Protein AF-A0A952VLB0-F1 (afdb_monomer)

Mean predicted aligned error: 6.4 Å

pLDDT: mean 88.97, std 15.04, range [36.47, 98.56]

Sequence (229 aa):
MSRLTPRSESPALLRLTDRDEEVLVTLATKVRLMTLDQIVRTWWGRTPASTATRTASRRLLRLVSSGHLATMRRPARSELRLTAPLAVWKPGRPKPAFASLAQVGRSRLRGPVRSTRIYLASPGTARRICGVTTRPPRLGEVTHDLHVATVFLYFRLHRAPEAARWRAEWMPDPARLAGKRRTPTATPDALIERARHPTAIEFVGHYTPDKLLRLHEHCAARHTTYELW

Foldseek 3Di:
DDDDDDPPDDPDPDDDDPLNVVVLLCQLWFFVKEALVLSLVQRVVVPPPVCSSVVSVVVLVVCCVNQQKPKDWAWAADAFDDDFFPDWDFAPDDDDPLQVLLVVQAVSRPGGTDGTMMMHGGQVSSCVNQVDGDDDDDRVCVHVRHRSSVVLSSCVVPVVLQNVQKGAQRHDDPVVVVPDDDDPADGARIWRDDPPAIEGEHENHNDDSVSVVSVVVRRNVVSHIYTYD

Radius of gyration: 19.95 Å; Cα contacts (8 Å, |Δi|>4): 330; chains: 1; bounding box: 61×49×66 Å

Secondary structure (DSSP, 8-state):
---------PPP-----HHHHHHHHHHHHT-S-EEHHHHHHHHSTTS-HHHHHHHHHHHHHHHHHTTSEEEEEEEEEPPP---S-SEEE-TTSPPP-HHHHHHHHHHHT-S-EEEEEEEEE-HHHHHHHHS--PPPPPTTTHHHHHHHHHHHHHHHHH-HHHHHTEEETTSPPHHHHTT-PPP-----SEEE--SS--EEEE--SS--HHHHHHHHHHHHTTT-EEEE-

Solvent-accessible surface area (backbone atoms only — not comparable to full-atom values): 13147 Å² total; per-residue (Å²): 138,82,81,81,73,80,79,82,72,73,76,75,80,79,80,79,48,75,69,52,51,52,53,45,50,38,26,51,54,58,28,70,35,42,40,64,66,61,49,32,61,68,79,30,63,90,42,62,72,93,50,24,56,60,53,47,51,55,51,54,50,51,36,33,76,71,51,46,29,38,76,52,75,42,56,26,50,76,85,74,91,74,88,69,59,80,43,75,49,48,78,96,55,80,81,77,66,39,62,61,51,26,50,49,20,41,58,70,69,63,66,70,72,38,84,37,60,37,40,26,37,13,61,66,39,13,34,71,76,68,72,47,68,78,80,84,78,53,71,87,42,44,41,53,44,44,48,47,27,50,52,49,52,45,27,52,75,77,35,48,76,52,39,73,36,42,41,22,61,86,52,82,54,72,63,50,78,70,72,54,82,77,78,98,62,88,76,46,60,22,33,30,67,49,98,85,51,34,32,36,36,36,70,47,41,88,48,52,40,66,58,52,49,52,46,47,54,57,25,58,79,64,53,30,25,37,38,36,63

Structure (mmCIF, N/CA/C/O backbone):
data_AF-A0A952VLB0-F1
#
_entry.id   AF-A0A952VLB0-F1
#
loop_
_atom_site.group_PDB
_atom_site.id
_atom_site.type_symbol
_atom_site.label_atom_id
_atom_site.label_alt_id
_atom_site.label_comp_id
_atom_site.label_asym_id
_atom_site.label_entity_id
_atom_site.label_seq_id
_atom_site.pdbx_PDB_ins_code
_atom_site.Cartn_x
_atom_site.Cartn_y
_atom_site.Cartn_z
_atom_site.occupancy
_atom_site.B_iso_or_equiv
_atom_site.auth_seq_id
_atom_site.auth_comp_id
_atom_site.auth_asym_id
_atom_site.auth_atom_id
_atom_site.pdbx_PDB_model_num
ATOM 1 N N . MET A 1 1 ? 41.122 1.818 -43.246 1.00 40.66 1 MET A N 1
ATOM 2 C CA . MET A 1 1 ? 40.591 1.440 -41.914 1.00 40.66 1 MET A CA 1
ATOM 3 C C . MET A 1 1 ? 39.318 2.237 -41.646 1.00 40.66 1 MET A C 1
ATOM 5 O O . MET A 1 1 ? 39.392 3.354 -41.151 1.00 40.66 1 MET A O 1
ATOM 9 N N . SER A 1 2 ? 38.165 1.702 -42.057 1.00 36.47 2 SER A N 1
ATOM 10 C CA . SER A 1 2 ? 36.865 2.372 -41.925 1.00 36.47 2 SER A CA 1
ATOM 11 C C . SER A 1 2 ? 36.266 2.047 -40.556 1.00 36.47 2 SER A C 1
ATOM 13 O O . SER A 1 2 ? 36.059 0.876 -40.238 1.00 36.47 2 SER A O 1
ATOM 15 N N . ARG A 1 3 ? 36.063 3.063 -39.709 1.00 37.56 3 ARG A N 1
ATOM 16 C CA . ARG A 1 3 ? 35.444 2.899 -38.388 1.00 37.56 3 ARG A CA 1
ATOM 17 C C . ARG A 1 3 ? 33.936 2.776 -38.578 1.00 37.56 3 ARG A C 1
ATOM 19 O O . ARG A 1 3 ? 33.269 3.757 -38.884 1.00 37.56 3 ARG A O 1
ATOM 26 N N . LEU A 1 4 ? 33.423 1.565 -38.385 1.00 37.84 4 LEU A N 1
ATOM 27 C CA . LEU A 1 4 ? 32.001 1.299 -38.199 1.00 37.84 4 LEU A CA 1
ATOM 28 C C . LEU A 1 4 ? 31.529 2.047 -36.947 1.00 37.84 4 LEU A C 1
ATOM 30 O O . LEU A 1 4 ? 31.834 1.659 -35.821 1.00 37.84 4 LEU A O 1
ATOM 34 N N . THR A 1 5 ? 30.805 3.143 -37.143 1.00 40.06 5 THR A N 1
ATOM 35 C CA . THR A 1 5 ? 29.968 3.741 -36.106 1.00 40.06 5 THR A CA 1
ATOM 36 C C . THR A 1 5 ? 28.859 2.749 -35.749 1.00 40.06 5 THR A C 1
ATOM 38 O O . THR A 1 5 ? 28.197 2.226 -36.651 1.00 40.06 5 THR A O 1
ATOM 41 N N . PRO A 1 6 ? 28.623 2.452 -34.459 1.00 41.09 6 PRO A N 1
ATOM 42 C CA . PRO A 1 6 ? 27.496 1.620 -34.079 1.00 41.09 6 PRO A CA 1
ATOM 43 C C . PRO A 1 6 ? 26.207 2.360 -34.439 1.00 41.09 6 PRO A C 1
ATOM 45 O O . PRO A 1 6 ? 26.004 3.513 -34.053 1.00 41.09 6 PRO A O 1
ATOM 48 N N . ARG A 1 7 ? 25.337 1.690 -35.202 1.00 38.84 7 ARG A N 1
ATOM 49 C CA . ARG A 1 7 ? 23.963 2.134 -35.428 1.00 38.84 7 ARG A CA 1
ATOM 50 C C . ARG A 1 7 ? 23.311 2.345 -34.063 1.00 38.84 7 ARG A C 1
ATOM 52 O O . ARG A 1 7 ? 23.139 1.403 -33.298 1.00 38.84 7 ARG A O 1
ATOM 59 N N . SER A 1 8 ? 22.951 3.592 -33.784 1.00 43.59 8 SER A N 1
ATOM 60 C CA . SER A 1 8 ? 21.956 3.954 -32.782 1.00 43.59 8 SER A CA 1
ATOM 61 C C . SER A 1 8 ? 20.639 3.286 -33.184 1.00 43.59 8 SER A C 1
ATOM 63 O O . SER A 1 8 ? 19.836 3.868 -33.913 1.00 43.59 8 SER A O 1
ATOM 65 N N . GLU A 1 9 ? 20.432 2.041 -32.760 1.00 37.94 9 GLU A N 1
ATOM 66 C CA . GLU A 1 9 ? 19.109 1.434 -32.782 1.00 37.94 9 GLU A CA 1
ATOM 67 C C . GLU A 1 9 ? 18.215 2.274 -31.870 1.00 37.94 9 GLU A C 1
ATOM 69 O O . GLU A 1 9 ? 18.408 2.326 -30.653 1.00 37.94 9 GLU A O 1
ATOM 74 N N . SER A 1 10 ? 17.249 2.979 -32.463 1.00 48.00 10 SER A N 1
ATOM 75 C CA . SER A 1 10 ? 16.149 3.552 -31.700 1.00 48.00 10 SER A CA 1
ATOM 76 C C . SER A 1 10 ? 15.539 2.427 -30.861 1.00 48.00 10 SER A C 1
ATOM 78 O O . SER A 1 10 ? 15.186 1.390 -31.431 1.00 48.00 10 SER A O 1
ATOM 80 N N . PRO A 1 11 ? 15.424 2.575 -29.529 1.00 53.28 11 PRO A N 1
ATOM 81 C CA . PRO A 1 11 ? 14.855 1.526 -28.702 1.00 53.28 11 PRO A CA 1
ATOM 82 C C . PRO A 1 11 ? 13.449 1.246 -29.222 1.00 53.28 11 PRO A C 1
ATOM 84 O O . PRO A 1 11 ? 12.609 2.147 -29.242 1.00 53.28 11 PRO A O 1
ATOM 87 N N . ALA A 1 12 ? 13.214 0.017 -29.692 1.00 58.84 12 ALA A N 1
ATOM 88 C CA . ALA A 1 12 ? 11.910 -0.401 -30.180 1.00 58.84 12 ALA A CA 1
ATOM 89 C C . ALA A 1 12 ? 10.851 0.023 -29.156 1.00 58.84 12 ALA A C 1
ATOM 91 O O . ALA A 1 12 ? 10.927 -0.372 -27.987 1.00 58.84 12 ALA A O 1
ATOM 92 N N . LEU A 1 13 ? 9.910 0.871 -29.587 1.00 75.38 13 LEU A N 1
ATOM 93 C CA . LEU A 1 13 ? 8.883 1.439 -28.721 1.00 75.38 13 LEU A CA 1
ATOM 94 C C . LEU A 1 13 ? 8.174 0.295 -27.991 1.00 75.38 13 LEU A C 1
ATOM 96 O O . LEU A 1 13 ? 7.523 -0.558 -28.601 1.00 75.38 13 LEU A O 1
ATOM 100 N N . LEU A 1 14 ? 8.352 0.233 -26.671 1.00 89.62 14 LEU A N 1
ATOM 101 C CA . LEU A 1 14 ? 7.738 -0.802 -25.858 1.00 89.62 14 LEU A CA 1
ATOM 102 C C . LEU A 1 14 ? 6.222 -0.592 -25.875 1.00 89.62 14 LEU A C 1
ATOM 104 O O . LEU A 1 14 ? 5.709 0.286 -25.189 1.00 89.62 14 LEU A O 1
ATOM 108 N N . ARG A 1 15 ? 5.491 -1.425 -26.621 1.00 94.50 15 ARG A N 1
ATOM 109 C CA . ARG A 1 15 ? 4.026 -1.432 -26.561 1.00 94.50 15 ARG A CA 1
ATOM 110 C C . ARG A 1 15 ? 3.572 -1.879 -25.171 1.00 94.50 15 ARG A C 1
ATOM 112 O O . ARG A 1 15 ? 3.897 -3.000 -24.758 1.00 94.50 15 ARG A O 1
ATOM 119 N N . LEU A 1 16 ? 2.855 -1.009 -24.461 1.00 96.44 16 LEU A N 1
ATOM 120 C CA . LEU A 1 16 ? 2.236 -1.312 -23.171 1.00 96.44 16 LEU A CA 1
ATOM 121 C C . LEU A 1 16 ? 1.028 -2.237 -23.366 1.00 96.44 16 LEU A C 1
ATOM 123 O O . LEU A 1 16 ? 0.339 -2.172 -24.381 1.00 96.44 16 LEU A O 1
ATOM 127 N N . THR A 1 17 ? 0.828 -3.133 -22.408 1.00 96.81 17 THR A N 1
ATOM 128 C CA . THR A 1 17 ? -0.376 -3.961 -22.271 1.00 96.81 17 THR A CA 1
ATOM 129 C C . THR A 1 17 ? -1.232 -3.409 -21.138 1.00 96.81 17 THR A C 1
ATOM 131 O O . THR A 1 17 ? -0.692 -2.755 -20.245 1.00 96.81 17 THR A O 1
ATOM 134 N N . ASP A 1 18 ? -2.515 -3.764 -21.096 1.00 96.94 18 ASP A N 1
ATOM 135 C CA . ASP A 1 18 ? -3.433 -3.380 -20.010 1.00 96.94 18 ASP A CA 1
ATOM 136 C C . ASP A 1 18 ? -2.859 -3.725 -18.627 1.00 96.94 18 ASP A C 1
ATOM 138 O O . ASP A 1 18 ? -2.935 -2.948 -17.680 1.00 96.94 18 ASP A O 1
ATOM 142 N N . ARG A 1 19 ? -2.173 -4.871 -18.523 1.00 97.25 19 ARG A N 1
ATOM 143 C CA . ARG A 1 19 ? -1.490 -5.283 -17.294 1.00 97.25 19 ARG A CA 1
ATOM 144 C C . ARG A 1 19 ? -0.375 -4.318 -16.895 1.00 97.25 19 ARG A C 1
ATOM 146 O O . ARG A 1 19 ? -0.205 -4.042 -15.709 1.00 97.25 19 ARG A O 1
ATOM 153 N N . ASP A 1 20 ? 0.423 -3.854 -17.855 1.00 98.12 20 ASP A N 1
ATOM 154 C CA . ASP A 1 20 ? 1.479 -2.887 -17.551 1.00 98.12 20 ASP A CA 1
ATOM 155 C C . ASP A 1 20 ? 0.862 -1.570 -17.099 1.00 98.12 20 ASP A C 1
ATOM 157 O O . ASP A 1 20 ? 1.321 -0.996 -16.117 1.00 98.12 20 ASP A O 1
ATOM 161 N N . GLU A 1 21 ? -0.196 -1.119 -17.770 1.00 97.88 21 GLU A N 1
ATOM 162 C CA . GLU A 1 21 ? -0.910 0.099 -17.398 1.00 97.88 21 GLU A CA 1
ATOM 163 C C . GLU A 1 21 ? -1.478 0.009 -15.982 1.00 97.88 21 GLU A C 1
ATOM 165 O O . GL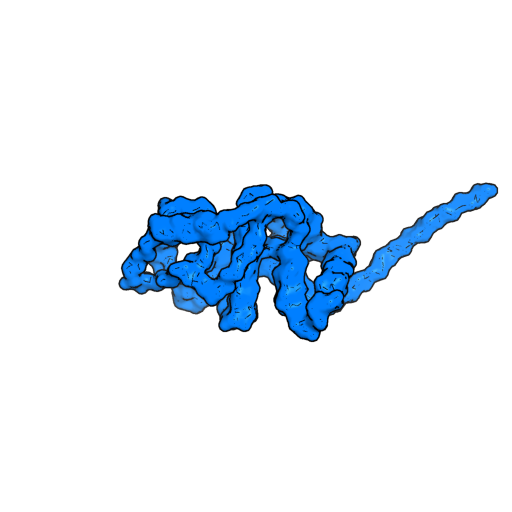U A 1 21 ? -1.241 0.912 -15.182 1.00 97.88 21 GLU A O 1
ATOM 170 N N . GLU A 1 22 ? -2.112 -1.107 -15.615 1.00 97.75 22 GLU A N 1
ATOM 171 C CA . GLU A 1 22 ? -2.591 -1.330 -14.250 1.00 97.75 22 GLU A CA 1
ATOM 172 C C . GLU A 1 22 ? -1.465 -1.256 -13.208 1.00 97.75 22 GLU A C 1
ATOM 174 O O . GLU A 1 22 ? -1.631 -0.625 -12.158 1.00 97.75 22 GLU A O 1
ATOM 179 N N . VAL A 1 23 ? -0.314 -1.884 -13.478 1.00 98.19 23 VAL A N 1
ATOM 180 C CA . VAL A 1 23 ? 0.848 -1.845 -12.574 1.00 98.19 23 VAL A CA 1
ATOM 181 C C . VAL A 1 23 ? 1.392 -0.420 -12.457 1.00 98.19 23 VAL A C 1
ATOM 183 O O . VAL A 1 23 ? 1.673 0.040 -11.347 1.00 98.19 23 VAL A O 1
ATOM 186 N N . LEU A 1 24 ? 1.521 0.296 -13.578 1.00 98.12 24 LEU A N 1
ATOM 187 C CA . LEU A 1 24 ? 2.036 1.666 -13.615 1.00 98.12 24 LEU A CA 1
ATOM 188 C C . LEU A 1 24 ? 1.099 2.643 -12.900 1.00 98.12 24 LEU A C 1
ATOM 190 O O . LEU A 1 24 ? 1.572 3.439 -12.091 1.00 98.12 24 LEU A O 1
ATOM 194 N N . VAL A 1 25 ? -0.212 2.558 -13.141 1.00 97.50 25 VAL A N 1
ATOM 195 C CA . VAL A 1 25 ? -1.222 3.367 -12.442 1.00 97.50 25 VAL A CA 1
ATOM 196 C C . VAL A 1 25 ? -1.197 3.059 -10.950 1.00 97.50 25 VAL A C 1
ATOM 198 O O . VAL A 1 25 ? -1.136 3.976 -10.134 1.00 97.50 25 VAL A O 1
ATOM 201 N N . THR A 1 26 ? -1.143 1.781 -10.570 1.00 98.19 26 THR A N 1
ATOM 202 C CA . THR A 1 26 ? -1.077 1.378 -9.159 1.00 98.19 26 THR A CA 1
ATOM 203 C C . THR A 1 26 ? 0.141 1.980 -8.451 1.00 98.19 26 THR A C 1
ATOM 205 O O . THR A 1 26 ? -0.018 2.596 -7.395 1.00 98.19 26 THR A O 1
ATOM 208 N N . LEU A 1 27 ? 1.334 1.874 -9.049 1.00 97.69 27 LEU A N 1
ATOM 209 C CA . LEU A 1 27 ? 2.577 2.438 -8.501 1.00 97.69 27 LEU A CA 1
ATOM 210 C C . LEU A 1 27 ? 2.640 3.974 -8.546 1.00 97.69 27 LEU A C 1
ATOM 212 O O . LEU A 1 27 ? 3.431 4.577 -7.824 1.00 97.69 27 LEU A O 1
ATOM 216 N N . ALA A 1 28 ? 1.861 4.615 -9.417 1.00 96.38 28 ALA A N 1
ATOM 217 C CA . ALA A 1 28 ? 1.811 6.071 -9.515 1.00 96.38 28 ALA A CA 1
ATOM 218 C C . ALA A 1 28 ? 0.799 6.687 -8.534 1.00 96.38 28 ALA A C 1
ATOM 220 O O . ALA A 1 28 ? 1.047 7.773 -8.007 1.00 96.38 28 ALA A O 1
ATOM 221 N N . THR A 1 29 ? -0.336 6.019 -8.283 1.00 95.88 29 THR A N 1
ATOM 222 C CA . THR A 1 29 ? -1.485 6.645 -7.599 1.00 95.88 29 THR A CA 1
ATOM 223 C C . THR A 1 29 ? -1.936 5.965 -6.314 1.00 95.88 29 THR A C 1
ATOM 225 O O . THR A 1 29 ? -2.622 6.595 -5.510 1.00 95.88 29 THR A O 1
ATOM 228 N N . LYS A 1 30 ? -1.634 4.675 -6.123 1.00 97.12 30 LYS A N 1
ATOM 229 C CA . LYS A 1 30 ? -2.202 3.881 -5.018 1.00 97.12 30 LYS A CA 1
ATOM 230 C C . LYS A 1 30 ? -1.161 3.495 -3.972 1.00 97.12 30 LYS A C 1
ATOM 232 O O . LYS A 1 30 ? -1.437 3.591 -2.780 1.00 97.12 30 LYS A O 1
ATOM 237 N N . VAL A 1 31 ? 0.022 3.077 -4.416 1.00 97.25 31 VAL A N 1
ATOM 238 C CA . VAL A 1 31 ? 1.137 2.601 -3.578 1.00 97.25 31 VAL A CA 1
ATOM 239 C C . VAL A 1 31 ? 2.447 3.163 -4.134 1.00 97.25 31 VAL A C 1
ATOM 241 O O . VAL A 1 31 ? 2.572 3.281 -5.345 1.00 97.25 31 VAL A O 1
ATOM 244 N N . ARG A 1 32 ? 3.434 3.518 -3.300 1.00 95.19 32 ARG A N 1
ATOM 245 C CA . ARG A 1 32 ? 4.701 4.115 -3.798 1.00 95.19 32 ARG A CA 1
ATOM 246 C C . ARG A 1 32 ? 5.622 3.101 -4.454 1.00 95.19 32 ARG A C 1
ATOM 248 O O . ARG A 1 32 ? 6.448 3.453 -5.296 1.00 95.19 32 ARG A O 1
ATOM 255 N N . LEU A 1 33 ? 5.553 1.863 -3.980 1.00 97.56 33 LEU A N 1
ATOM 256 C CA . LEU A 1 33 ? 6.494 0.814 -4.322 1.00 97.56 33 LEU A CA 1
ATOM 257 C C . LEU A 1 33 ? 5.874 -0.564 -4.117 1.00 97.56 33 LEU A C 1
ATOM 259 O O . LEU A 1 33 ? 4.963 -0.729 -3.309 1.00 97.56 33 LEU A O 1
ATOM 263 N N . MET A 1 34 ? 6.387 -1.546 -4.851 1.00 98.38 34 MET A N 1
ATOM 264 C CA . MET A 1 34 ? 6.063 -2.963 -4.673 1.00 98.38 34 MET A CA 1
ATOM 265 C C . MET A 1 34 ? 7.292 -3.840 -4.920 1.00 98.38 34 MET A C 1
ATOM 267 O O . MET A 1 34 ? 8.217 -3.452 -5.645 1.00 98.38 34 MET A O 1
ATOM 271 N N . THR A 1 35 ? 7.299 -5.043 -4.347 1.00 98.19 35 THR A N 1
ATOM 272 C CA . THR A 1 35 ? 8.245 -6.103 -4.731 1.00 98.19 35 THR A CA 1
ATOM 273 C C . THR A 1 35 ? 7.799 -6.825 -6.004 1.00 98.19 35 THR A C 1
ATOM 275 O O . THR A 1 35 ? 6.652 -6.720 -6.441 1.00 98.19 35 THR A O 1
ATOM 278 N N . LEU A 1 36 ? 8.708 -7.617 -6.587 1.00 97.12 36 LEU A N 1
ATOM 279 C CA . LEU A 1 36 ? 8.349 -8.559 -7.651 1.00 97.12 36 LEU A CA 1
ATOM 280 C C . LEU A 1 36 ? 7.246 -9.522 -7.189 1.00 97.12 36 LEU A C 1
ATOM 282 O O . LEU A 1 36 ? 6.297 -9.735 -7.932 1.00 97.12 36 LEU A O 1
ATOM 286 N N . ASP A 1 37 ? 7.343 -10.063 -5.974 1.00 95.94 37 ASP A N 1
ATOM 287 C CA . ASP A 1 37 ? 6.406 -11.073 -5.468 1.00 95.94 37 ASP A CA 1
ATOM 288 C C . ASP A 1 37 ? 4.987 -10.511 -5.308 1.00 95.94 37 ASP A C 1
ATOM 290 O O . ASP A 1 37 ? 4.016 -11.164 -5.695 1.00 95.94 37 ASP A O 1
ATOM 294 N N . GLN A 1 38 ? 4.861 -9.269 -4.826 1.00 97.56 38 GLN A N 1
ATOM 295 C CA . GLN A 1 38 ? 3.587 -8.545 -4.765 1.00 97.56 38 GLN A CA 1
ATOM 296 C C . GLN A 1 38 ? 2.971 -8.363 -6.157 1.00 97.56 38 GLN A C 1
ATOM 298 O O . GLN A 1 38 ? 1.776 -8.607 -6.349 1.00 97.56 38 GLN A O 1
ATOM 303 N N . ILE A 1 39 ? 3.790 -7.988 -7.146 1.00 97.69 39 ILE A N 1
ATOM 304 C CA . ILE A 1 39 ? 3.336 -7.796 -8.528 1.00 97.69 39 ILE A 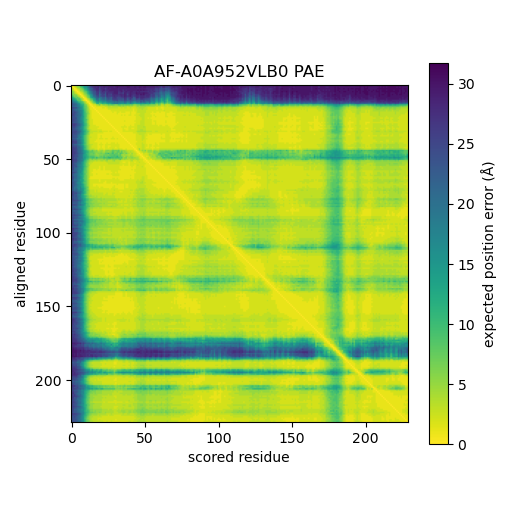CA 1
ATOM 305 C C . ILE A 1 39 ? 2.933 -9.134 -9.165 1.00 97.69 39 ILE A C 1
ATOM 307 O O . ILE A 1 39 ? 1.859 -9.251 -9.756 1.00 97.69 39 ILE A O 1
ATOM 311 N N . VAL A 1 40 ? 3.763 -10.166 -9.027 1.00 96.69 40 VAL A N 1
ATOM 312 C CA . VAL A 1 40 ? 3.514 -11.498 -9.597 1.00 96.69 40 VAL A CA 1
ATOM 313 C C . VAL A 1 40 ? 2.217 -12.078 -9.049 1.00 96.69 40 VAL A C 1
ATOM 315 O O . VAL A 1 40 ? 1.346 -12.472 -9.826 1.00 96.69 40 VAL A O 1
ATOM 318 N N . ARG A 1 41 ? 2.053 -12.073 -7.723 1.00 94.56 41 ARG A N 1
ATOM 319 C CA . ARG A 1 41 ? 0.860 -12.607 -7.058 1.00 94.56 41 ARG A CA 1
ATOM 320 C C . ARG A 1 41 ? -0.422 -11.900 -7.504 1.00 94.56 41 ARG A C 1
ATOM 322 O O . ARG A 1 41 ? -1.464 -12.539 -7.587 1.00 94.56 41 ARG A O 1
ATOM 329 N N . THR A 1 42 ? -0.341 -10.608 -7.814 1.00 95.75 42 THR A N 1
ATOM 330 C CA . THR A 1 42 ? -1.513 -9.786 -8.148 1.00 95.75 42 THR A CA 1
ATOM 331 C C . THR A 1 42 ? -1.882 -9.847 -9.632 1.00 95.75 42 THR A C 1
ATOM 333 O O . THR A 1 42 ? -3.051 -10.028 -9.961 1.00 95.75 42 THR A O 1
ATOM 336 N N . TRP A 1 43 ? -0.910 -9.714 -10.541 1.00 96.44 43 TRP A N 1
ATOM 337 C CA . TRP A 1 43 ? -1.178 -9.561 -11.983 1.00 96.44 43 TRP A CA 1
ATOM 338 C C . TRP A 1 43 ? -0.816 -10.783 -12.832 1.00 96.44 43 TRP A C 1
ATOM 340 O O . TRP A 1 43 ? -1.274 -10.900 -13.971 1.00 96.44 43 TRP A O 1
ATOM 350 N N . TRP A 1 44 ? -0.026 -11.710 -12.287 1.00 95.06 44 TRP A N 1
ATOM 351 C CA . TRP A 1 44 ? 0.333 -12.979 -12.926 1.00 95.06 44 TRP A CA 1
ATOM 352 C C . TRP A 1 44 ? -0.311 -14.193 -12.243 1.00 95.06 44 TRP A C 1
ATOM 354 O O . TRP A 1 44 ? 0.025 -15.317 -12.595 1.00 95.06 44 TRP A O 1
ATOM 364 N N . GLY A 1 45 ? -1.279 -14.006 -11.338 1.00 86.44 45 GLY A N 1
ATOM 365 C CA . GLY A 1 45 ? -1.904 -15.102 -10.578 1.00 86.44 45 GLY A CA 1
ATOM 366 C C . GLY A 1 45 ? -2.585 -16.193 -11.422 1.00 86.44 45 GLY A C 1
ATOM 367 O O . GLY A 1 45 ? -2.771 -17.304 -10.943 1.00 86.44 45 GLY A O 1
ATOM 368 N N . ARG A 1 46 ? -2.916 -15.911 -12.692 1.00 86.75 46 ARG A N 1
ATOM 3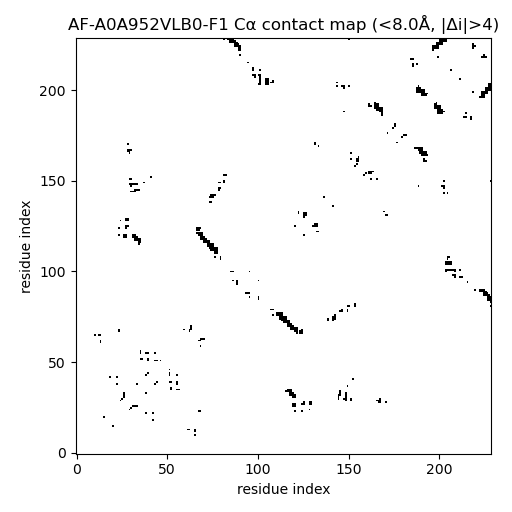69 C CA . ARG A 1 46 ? -3.455 -16.897 -13.654 1.00 86.75 46 ARG A CA 1
ATOM 370 C C . ARG A 1 46 ? -2.376 -17.627 -14.468 1.00 86.75 46 ARG A C 1
ATOM 372 O O . ARG A 1 46 ? -2.693 -18.527 -15.234 1.00 86.75 46 ARG A O 1
ATOM 379 N N . THR A 1 47 ? -1.117 -17.209 -14.357 1.00 84.88 47 THR A N 1
ATOM 380 C CA . THR A 1 47 ? 0.032 -17.836 -15.026 1.00 84.88 47 THR A CA 1
ATOM 381 C C . THR A 1 47 ? 0.612 -18.918 -14.110 1.00 84.88 47 THR A C 1
ATOM 383 O O . THR A 1 47 ? 0.749 -18.658 -12.914 1.00 84.88 47 THR A O 1
ATOM 386 N N . PRO A 1 48 ? 1.011 -20.098 -14.623 1.00 87.06 48 PRO A N 1
ATOM 387 C CA . PRO A 1 48 ? 1.648 -21.126 -13.802 1.00 87.06 48 PRO A CA 1
ATOM 388 C C . PRO A 1 48 ? 2.846 -20.572 -13.025 1.00 87.06 48 PRO A C 1
ATOM 390 O O . PRO A 1 48 ? 3.705 -19.898 -13.604 1.00 87.06 48 PRO A O 1
ATOM 393 N N . ALA A 1 49 ? 2.929 -20.880 -11.727 1.00 82.06 49 ALA A N 1
ATOM 394 C CA . ALA A 1 49 ? 3.923 -20.301 -10.818 1.00 82.06 49 ALA A CA 1
ATOM 395 C C . ALA A 1 49 ? 5.372 -20.458 -11.322 1.00 82.06 49 ALA A C 1
ATOM 397 O O . ALA A 1 49 ? 6.166 -19.521 -11.227 1.00 82.06 49 ALA A O 1
ATOM 398 N N . SER A 1 50 ? 5.688 -21.593 -11.957 1.00 80.56 50 SER A N 1
ATOM 399 C CA . SER A 1 50 ? 7.001 -21.891 -12.552 1.00 80.56 50 SER A CA 1
ATOM 400 C C . SER A 1 50 ? 7.429 -20.912 -13.656 1.00 80.56 50 SER A C 1
ATOM 402 O O . SER A 1 50 ? 8.620 -20.757 -13.930 1.00 80.56 50 SER A O 1
ATOM 404 N N . THR A 1 51 ? 6.481 -20.217 -14.291 1.00 91.31 51 THR A N 1
ATOM 405 C CA . THR A 1 51 ? 6.742 -19.267 -15.387 1.00 91.31 51 THR A CA 1
ATOM 406 C C . THR A 1 51 ? 6.391 -17.823 -15.034 1.00 91.31 51 THR A C 1
ATOM 408 O O . THR A 1 51 ? 6.996 -16.898 -15.591 1.00 91.31 51 THR A O 1
ATOM 411 N N . ALA A 1 52 ? 5.477 -17.611 -14.086 1.00 93.50 52 ALA A N 1
ATOM 412 C CA . ALA A 1 52 ? 4.980 -16.302 -13.670 1.00 93.50 52 ALA A CA 1
ATOM 413 C C . ALA A 1 52 ? 6.113 -15.359 -13.237 1.00 93.50 52 ALA A C 1
ATOM 415 O O . ALA A 1 52 ? 6.291 -14.293 -13.824 1.00 93.50 52 ALA A O 1
ATOM 416 N N . THR A 1 53 ? 6.956 -15.781 -12.292 1.00 94.50 53 THR A N 1
ATOM 417 C CA . THR A 1 53 ? 8.049 -14.945 -11.764 1.00 94.50 53 THR A CA 1
ATOM 418 C C . THR A 1 53 ? 9.051 -14.551 -12.846 1.00 94.50 53 THR A C 1
ATOM 420 O O . THR A 1 53 ? 9.447 -13.388 -12.947 1.00 94.50 53 THR A O 1
ATOM 423 N N . ARG A 1 54 ? 9.442 -15.501 -13.703 1.00 94.19 54 ARG A N 1
ATOM 424 C CA . ARG A 1 54 ? 10.407 -15.258 -14.785 1.00 94.19 54 ARG A CA 1
ATOM 425 C C . ARG A 1 54 ? 9.853 -14.292 -15.833 1.00 94.19 54 ARG A C 1
ATOM 427 O O . ARG A 1 54 ? 10.557 -13.372 -16.248 1.00 94.19 54 ARG A O 1
ATOM 434 N N . THR A 1 55 ? 8.608 -14.497 -16.262 1.00 95.69 55 THR A N 1
ATOM 435 C CA . THR A 1 55 ? 7.964 -13.650 -17.279 1.00 95.69 55 THR A CA 1
ATOM 436 C C . THR A 1 55 ? 7.682 -12.246 -16.747 1.00 95.69 55 THR A C 1
ATOM 438 O O . THR A 1 55 ? 8.012 -11.273 -17.428 1.00 95.69 55 THR A O 1
ATOM 441 N N . ALA A 1 56 ? 7.181 -12.128 -15.515 1.00 96.75 56 ALA A N 1
ATOM 442 C CA . ALA A 1 56 ? 6.978 -10.849 -14.842 1.00 96.75 56 ALA A CA 1
ATOM 443 C C . ALA A 1 56 ? 8.298 -10.092 -14.661 1.00 96.75 56 ALA A C 1
ATOM 445 O O . ALA A 1 56 ? 8.399 -8.942 -15.073 1.00 96.75 56 ALA A O 1
ATOM 446 N N . SER A 1 57 ? 9.342 -10.745 -14.138 1.00 96.75 57 SER A N 1
ATOM 447 C CA . SER A 1 57 ? 10.665 -10.130 -13.958 1.00 96.75 57 SER A CA 1
ATOM 448 C C . SER A 1 57 ? 11.213 -9.572 -15.274 1.00 96.75 57 SER A C 1
ATOM 450 O O . SER A 1 57 ? 11.600 -8.404 -15.341 1.00 96.75 57 SER A O 1
ATOM 452 N N . ARG A 1 58 ? 11.159 -10.360 -16.359 1.00 96.56 58 ARG A N 1
ATOM 453 C CA . ARG A 1 58 ? 11.578 -9.908 -17.694 1.00 96.56 58 ARG A CA 1
ATOM 454 C C . ARG A 1 58 ? 10.748 -8.716 -18.178 1.00 96.56 58 ARG A C 1
ATOM 456 O O . ARG A 1 58 ? 11.312 -7.776 -18.732 1.00 96.56 58 ARG A O 1
ATOM 463 N N . ARG A 1 59 ? 9.425 -8.734 -17.976 1.00 97.62 59 ARG A N 1
ATOM 464 C CA . ARG A 1 59 ? 8.543 -7.630 -18.383 1.00 97.62 59 ARG A CA 1
ATOM 465 C C . ARG A 1 59 ? 8.827 -6.353 -17.592 1.00 97.62 59 ARG A C 1
ATOM 467 O O . ARG A 1 59 ? 8.991 -5.304 -18.206 1.00 97.62 59 ARG A O 1
ATOM 474 N N . LEU A 1 60 ? 8.962 -6.447 -16.270 1.00 98.00 60 LEU A N 1
ATOM 475 C CA . LEU A 1 60 ? 9.286 -5.306 -15.412 1.00 98.00 60 LEU A CA 1
ATOM 476 C C . LEU A 1 60 ? 10.655 -4.711 -15.752 1.00 98.00 60 LEU A C 1
ATOM 478 O O . LEU A 1 60 ? 10.788 -3.494 -15.783 1.00 98.00 60 LEU A O 1
ATOM 482 N N . LEU A 1 61 ? 11.662 -5.535 -16.064 1.00 97.69 61 LEU A N 1
ATOM 483 C CA . LEU A 1 61 ? 12.962 -5.029 -16.515 1.00 97.69 61 LEU A CA 1
ATOM 484 C C . LEU A 1 61 ? 12.863 -4.287 -17.852 1.00 97.69 61 LEU A C 1
ATOM 486 O O . LEU A 1 61 ? 13.484 -3.242 -17.992 1.00 97.69 61 LEU A O 1
ATOM 490 N N . ARG A 1 62 ? 12.031 -4.747 -18.796 1.00 97.94 62 ARG A N 1
ATOM 491 C CA . ARG A 1 62 ? 11.765 -3.991 -20.034 1.00 97.94 62 ARG A CA 1
ATOM 492 C C . ARG A 1 62 ? 11.105 -2.640 -19.753 1.00 97.94 62 ARG A C 1
ATOM 494 O O . ARG A 1 62 ? 11.522 -1.652 -20.342 1.00 97.94 62 ARG A O 1
ATOM 501 N N . LEU A 1 63 ? 10.132 -2.592 -18.837 1.00 98.12 63 LEU A N 1
ATOM 502 C CA . LEU A 1 63 ? 9.503 -1.339 -18.396 1.00 98.12 63 LEU A CA 1
ATOM 503 C C . LEU A 1 63 ? 10.501 -0.400 -17.700 1.00 98.12 63 LEU A C 1
ATOM 505 O O . LEU A 1 63 ? 10.366 0.816 -17.806 1.00 98.12 63 LEU A O 1
ATOM 509 N N . VAL A 1 64 ? 11.496 -0.941 -16.990 1.00 98.12 64 VAL A N 1
ATOM 510 C CA . VAL A 1 64 ? 12.602 -0.152 -16.427 1.00 98.12 64 VAL A CA 1
ATOM 511 C C . VAL A 1 64 ? 13.490 0.398 -17.544 1.00 98.12 64 VAL A C 1
ATOM 513 O O . VAL A 1 64 ? 13.736 1.599 -17.585 1.00 98.12 64 VAL A O 1
ATOM 516 N N . SER A 1 65 ? 13.934 -0.451 -18.474 1.00 97.25 65 SER A N 1
ATOM 517 C CA . SER A 1 65 ? 14.802 -0.050 -19.590 1.00 97.25 65 SER A CA 1
ATOM 518 C C . SER A 1 65 ? 14.157 0.981 -20.518 1.00 97.25 65 SER A C 1
ATOM 520 O O . SER A 1 65 ? 14.864 1.806 -21.082 1.00 97.25 65 SER A O 1
ATOM 522 N N . SER A 1 66 ? 12.830 0.969 -20.657 1.00 96.62 66 SER A N 1
ATOM 523 C CA . SER A 1 66 ? 12.086 1.962 -21.440 1.00 96.62 66 SER A CA 1
ATOM 524 C C . SER A 1 66 ? 11.657 3.194 -20.628 1.00 96.62 66 SER A C 1
ATOM 526 O O . SER A 1 66 ? 10.877 4.007 -21.114 1.00 96.62 66 SER A O 1
ATOM 528 N N . GLY A 1 67 ? 12.104 3.324 -19.374 1.00 96.44 67 GLY A N 1
ATOM 529 C CA . GLY A 1 67 ? 11.847 4.496 -18.537 1.00 96.44 67 GLY A CA 1
ATOM 530 C C . GLY A 1 67 ? 10.437 4.592 -17.942 1.00 96.44 67 GLY A C 1
ATOM 531 O O . GLY A 1 67 ? 10.089 5.637 -17.391 1.00 96.44 67 GLY A O 1
ATOM 532 N N . HIS A 1 68 ? 9.615 3.538 -17.999 1.00 97.62 68 HIS A N 1
ATOM 533 C CA . HIS A 1 68 ? 8.289 3.538 -17.368 1.00 97.62 68 HIS A CA 1
ATOM 534 C C . HIS A 1 68 ? 8.346 3.261 -15.863 1.00 97.62 68 HIS A C 1
ATOM 536 O O . HIS A 1 68 ? 7.600 3.870 -15.090 1.00 97.62 68 HIS A O 1
ATOM 542 N N . LEU A 1 69 ? 9.247 2.372 -15.447 1.00 97.94 69 LEU A N 1
ATOM 543 C CA . LEU A 1 69 ? 9.515 2.052 -14.048 1.00 97.94 69 LEU A CA 1
ATOM 544 C C . LEU A 1 69 ? 10.914 2.510 -13.640 1.00 97.94 69 LEU A C 1
ATOM 546 O O . LEU A 1 69 ? 11.828 2.593 -14.454 1.00 97.94 69 LEU A O 1
ATOM 550 N N . ALA A 1 70 ? 11.089 2.728 -12.344 1.00 97.44 70 ALA A N 1
ATOM 551 C CA . ALA A 1 70 ? 12.387 2.736 -11.692 1.00 97.44 70 ALA A CA 1
ATOM 552 C C . ALA A 1 70 ? 12.517 1.483 -10.815 1.00 97.44 70 ALA A C 1
ATOM 554 O O . ALA A 1 70 ? 11.530 0.970 -10.282 1.00 97.44 70 ALA A O 1
ATOM 555 N N . THR A 1 71 ? 13.742 0.995 -10.635 1.00 97.62 71 THR A N 1
ATOM 556 C CA . THR A 1 71 ? 14.031 -0.100 -9.705 1.00 97.62 71 THR A CA 1
ATOM 557 C C . THR A 1 71 ? 15.266 0.207 -8.872 1.00 97.62 71 THR A C 1
ATOM 559 O O . THR A 1 71 ? 16.202 0.851 -9.339 1.00 97.62 71 THR A O 1
ATOM 562 N N . MET A 1 72 ? 15.272 -0.249 -7.622 1.00 96.75 72 MET A N 1
ATOM 563 C CA . MET A 1 72 ? 16.430 -0.172 -6.733 1.00 96.75 72 MET A CA 1
ATOM 564 C C . MET A 1 72 ? 16.396 -1.311 -5.717 1.00 96.75 72 MET A C 1
ATOM 566 O O . MET A 1 72 ? 15.355 -1.928 -5.487 1.00 96.75 72 MET A O 1
ATOM 570 N N . ARG A 1 73 ? 17.542 -1.589 -5.093 1.00 96.94 73 ARG A N 1
ATOM 571 C CA . ARG A 1 73 ? 17.631 -2.488 -3.938 1.00 96.94 73 ARG A CA 1
ATOM 572 C C . ARG A 1 73 ? 17.646 -1.681 -2.646 1.00 96.94 73 ARG A C 1
ATOM 574 O O . ARG A 1 73 ? 18.373 -0.688 -2.531 1.00 96.94 73 ARG A O 1
ATOM 581 N N . ARG A 1 74 ? 16.835 -2.105 -1.680 1.00 96.88 74 ARG A N 1
ATOM 582 C CA . ARG A 1 74 ? 16.715 -1.467 -0.368 1.00 96.88 74 ARG A CA 1
ATOM 583 C C . ARG A 1 74 ? 16.558 -2.513 0.740 1.00 96.88 74 ARG A C 1
ATOM 585 O O . ARG A 1 74 ? 15.964 -3.560 0.489 1.00 96.88 74 ARG A O 1
ATOM 592 N N . PRO A 1 75 ? 17.087 -2.254 1.946 1.00 96.75 75 PRO A N 1
ATOM 593 C CA . PRO A 1 75 ? 16.820 -3.090 3.105 1.00 96.75 75 PRO A CA 1
ATOM 594 C C . PRO A 1 75 ? 15.326 -3.042 3.441 1.00 96.75 75 PRO A C 1
ATOM 596 O O . PRO A 1 75 ? 14.765 -1.967 3.644 1.00 96.75 75 PRO A O 1
ATOM 599 N N . ALA A 1 76 ? 14.684 -4.204 3.496 1.00 96.06 76 ALA A N 1
ATOM 600 C CA . ALA A 1 76 ? 13.296 -4.334 3.915 1.00 96.06 76 ALA A CA 1
ATOM 601 C C . ALA A 1 76 ? 13.078 -5.632 4.690 1.00 96.06 76 ALA A C 1
ATOM 603 O O . ALA A 1 76 ? 13.785 -6.618 4.467 1.00 96.06 76 ALA A O 1
ATOM 604 N N . ARG A 1 77 ? 12.108 -5.637 5.603 1.00 94.62 77 ARG A N 1
ATOM 605 C CA . ARG A 1 77 ? 11.629 -6.881 6.218 1.00 94.62 77 ARG A CA 1
ATOM 606 C C . ARG A 1 77 ? 10.686 -7.606 5.260 1.00 94.62 77 ARG A C 1
ATOM 608 O O . ARG A 1 77 ? 10.100 -6.979 4.379 1.00 94.62 77 ARG A O 1
ATOM 615 N N . SER A 1 78 ? 10.561 -8.917 5.442 1.00 91.31 78 SER A N 1
ATOM 616 C CA . SER A 1 78 ? 9.628 -9.741 4.672 1.00 91.31 78 SER A CA 1
ATOM 617 C C . SER A 1 78 ? 8.198 -9.207 4.761 1.00 91.31 78 SER A C 1
ATOM 619 O O . SER A 1 78 ? 7.788 -8.698 5.804 1.00 91.31 78 SER A O 1
ATOM 621 N N . GLU A 1 79 ? 7.455 -9.355 3.667 1.00 92.12 79 GLU A N 1
ATOM 622 C CA . GLU A 1 79 ? 6.032 -9.028 3.603 1.00 92.12 79 GLU A CA 1
ATOM 623 C C . GLU A 1 79 ? 5.239 -9.856 4.629 1.00 92.12 79 GLU A C 1
ATOM 625 O O . GLU A 1 79 ? 5.360 -11.083 4.682 1.00 92.12 79 GLU A O 1
ATOM 630 N N . LEU A 1 80 ? 4.410 -9.187 5.431 1.00 92.94 80 LEU A N 1
ATOM 631 C CA . LEU A 1 80 ? 3.434 -9.833 6.303 1.00 92.94 80 LEU A CA 1
ATOM 632 C C . LEU A 1 80 ? 2.230 -10.321 5.504 1.00 92.94 80 LEU A C 1
ATOM 634 O O . LEU A 1 80 ? 1.727 -9.639 4.613 1.00 92.94 80 LEU A O 1
ATOM 638 N N . ARG A 1 81 ? 1.681 -11.468 5.901 1.00 91.25 81 ARG A N 1
ATOM 639 C CA . ARG A 1 81 ? 0.365 -11.895 5.429 1.00 91.25 81 ARG A CA 1
ATOM 640 C C . ARG A 1 81 ? -0.715 -11.129 6.196 1.00 91.25 81 ARG A C 1
ATOM 642 O O . ARG A 1 81 ? -1.020 -11.469 7.335 1.00 91.25 81 ARG A O 1
ATOM 649 N N . LEU A 1 82 ? -1.285 -10.101 5.571 1.00 93.69 82 LEU A N 1
ATOM 650 C CA . LEU A 1 82 ? -2.380 -9.308 6.135 1.00 93.69 82 LEU A CA 1
ATOM 651 C C . LEU A 1 82 ? -3.724 -9.830 5.615 1.00 93.69 82 LEU A C 1
ATOM 653 O O . LEU A 1 82 ? -3.954 -9.858 4.409 1.00 93.69 82 LEU A O 1
ATOM 657 N N . THR A 1 83 ? -4.599 -10.262 6.522 1.00 94.56 83 THR A N 1
ATOM 658 C CA . THR A 1 83 ? -5.927 -10.811 6.182 1.00 94.56 83 THR A CA 1
ATOM 659 C C . THR A 1 83 ? -7.084 -10.023 6.789 1.00 94.56 83 THR A C 1
ATOM 661 O O . THR A 1 83 ? -8.222 -10.224 6.386 1.00 94.56 83 THR A O 1
ATOM 664 N N . ALA A 1 84 ? -6.814 -9.158 7.766 1.00 96.56 84 ALA A N 1
ATOM 665 C CA . ALA A 1 84 ? -7.798 -8.316 8.438 1.00 96.56 84 ALA A CA 1
ATOM 666 C C . ALA A 1 84 ? -7.088 -7.164 9.176 1.00 96.56 84 ALA A C 1
ATOM 668 O O . ALA A 1 84 ? -5.914 -7.322 9.541 1.00 96.56 84 ALA A O 1
ATOM 669 N N . PRO A 1 85 ? -7.786 -6.045 9.444 1.00 97.69 85 PRO A N 1
A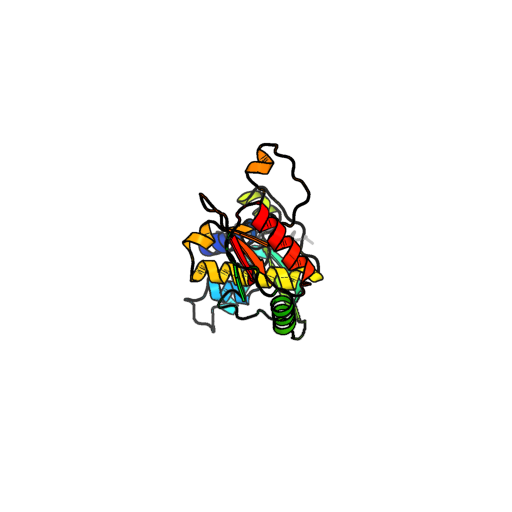TOM 670 C CA . PRO A 1 85 ? -7.261 -4.997 10.305 1.00 97.69 85 PRO A CA 1
ATOM 671 C C . PRO A 1 85 ? -7.113 -5.493 11.750 1.00 97.69 85 PRO A C 1
ATOM 673 O O . PRO A 1 85 ? -7.916 -6.283 12.245 1.00 97.69 85 PRO A O 1
ATOM 676 N N . LEU A 1 86 ? -6.105 -4.979 12.449 1.00 97.12 86 LEU A N 1
ATOM 677 C CA . LEU A 1 86 ? -5.937 -5.100 13.897 1.00 97.12 86 LEU A CA 1
ATOM 678 C C . LEU A 1 86 ? -7.074 -4.448 14.685 1.00 97.12 86 LEU A C 1
ATOM 680 O O . LEU A 1 86 ? -7.443 -4.934 15.751 1.00 97.12 86 LEU A O 1
ATOM 684 N N . ALA A 1 87 ? -7.590 -3.325 14.189 1.00 97.81 87 ALA A N 1
ATOM 685 C CA . ALA A 1 87 ? -8.720 -2.635 14.789 1.00 97.81 87 ALA A CA 1
ATOM 686 C C . ALA A 1 87 ? -9.474 -1.811 13.748 1.00 97.81 87 ALA A C 1
ATOM 688 O O . ALA A 1 87 ? -8.884 -1.245 12.829 1.00 97.81 87 ALA A O 1
ATOM 689 N N . VAL A 1 88 ? -10.782 -1.688 13.950 1.00 97.62 88 VAL A N 1
ATOM 690 C CA . VAL A 1 88 ? -11.653 -0.791 13.188 1.00 97.62 88 VAL A CA 1
ATOM 691 C C . VAL A 1 88 ? -12.363 0.118 14.174 1.00 97.62 88 VAL A C 1
ATOM 693 O O . VAL A 1 88 ? -12.889 -0.348 15.184 1.00 97.62 88 VAL A O 1
ATOM 696 N N . TRP A 1 89 ? -12.402 1.413 13.880 1.00 97.69 89 TRP A N 1
ATOM 697 C CA . TRP A 1 89 ? -13.079 2.395 14.717 1.00 97.69 89 TRP A CA 1
ATOM 698 C C . TRP A 1 89 ? -14.022 3.278 13.903 1.00 97.69 89 TRP A C 1
ATOM 700 O O . TRP A 1 89 ? -13.770 3.612 12.742 1.00 97.69 89 TRP A O 1
ATOM 710 N N . LYS A 1 90 ? -15.123 3.671 14.545 1.00 95.69 90 LYS A N 1
ATOM 711 C CA . LYS A 1 90 ? -16.120 4.600 14.012 1.00 95.69 90 LYS A CA 1
ATOM 712 C C . LYS A 1 90 ? -16.479 5.632 15.090 1.00 95.69 90 LYS A C 1
ATOM 714 O O . LYS A 1 90 ? -16.467 5.266 16.268 1.00 95.69 90 LYS A O 1
ATOM 719 N N . PRO A 1 91 ? -16.854 6.868 14.711 1.00 94.00 91 PRO A N 1
ATOM 720 C CA . PRO A 1 91 ? -17.337 7.871 15.657 1.00 94.00 91 PRO A CA 1
ATOM 721 C C . PRO A 1 91 ? -18.423 7.322 16.590 1.00 94.00 91 PRO A C 1
ATOM 723 O O . PRO A 1 91 ? -19.284 6.552 16.167 1.00 94.00 91 PRO A O 1
ATOM 726 N N . GLY A 1 92 ? -18.347 7.692 17.869 1.00 93.31 92 GLY A N 1
ATOM 727 C CA . GLY A 1 92 ? -19.247 7.202 18.918 1.00 93.31 92 GLY A CA 1
ATOM 728 C C . GLY A 1 92 ? -18.889 5.827 19.498 1.00 93.31 92 GLY A C 1
ATOM 729 O O . GLY A 1 92 ? -19.524 5.398 20.457 1.00 93.31 92 GLY A O 1
ATOM 730 N N . ARG A 1 93 ? -17.877 5.121 18.970 1.00 95.38 93 ARG A N 1
ATOM 731 C CA . ARG A 1 93 ? -17.367 3.878 19.577 1.00 95.38 93 ARG A CA 1
ATOM 732 C C . ARG A 1 93 ? -16.197 4.153 20.533 1.00 95.38 93 ARG A C 1
ATOM 734 O O . ARG A 1 93 ? -15.452 5.111 20.307 1.00 95.38 93 ARG A O 1
ATOM 741 N N . PRO A 1 94 ? -15.980 3.301 21.555 1.00 96.25 94 PRO A N 1
ATOM 742 C CA . PRO A 1 94 ? -14.809 3.400 22.423 1.00 96.25 94 PRO A CA 1
ATOM 743 C C . PRO A 1 94 ? -13.499 3.368 21.630 1.00 96.25 94 PRO A C 1
ATOM 745 O O . PRO A 1 94 ? -13.392 2.669 20.617 1.00 96.25 94 PRO A O 1
ATOM 748 N N . LYS A 1 95 ? -12.492 4.118 22.090 1.00 95.62 95 LYS A N 1
ATOM 749 C CA . LYS A 1 95 ? -11.162 4.094 21.472 1.00 95.62 95 LYS A CA 1
ATOM 750 C C . LYS A 1 95 ? -10.510 2.708 21.644 1.00 95.62 95 LYS A C 1
ATOM 752 O O . LYS A 1 95 ? -10.646 2.112 22.713 1.00 95.62 95 LYS A O 1
ATOM 757 N N . PRO A 1 96 ? -9.783 2.191 20.639 1.00 96.56 96 PRO A N 1
ATOM 758 C CA . PRO A 1 96 ? -9.033 0.945 20.769 1.00 96.56 96 PRO A CA 1
ATOM 759 C C . PRO A 1 96 ? -7.919 1.017 21.825 1.00 96.56 96 PRO A C 1
ATOM 761 O O . PRO A 1 96 ? -7.394 2.088 22.134 1.00 96.56 96 PRO A O 1
ATOM 764 N N . ALA A 1 97 ? -7.487 -0.145 22.320 1.00 96.81 97 ALA A N 1
ATOM 765 C CA . ALA A 1 97 ? -6.352 -0.265 23.234 1.00 96.81 97 ALA A CA 1
ATOM 766 C C . ALA A 1 97 ? -5.010 -0.057 22.496 1.00 96.81 97 ALA A C 1
ATOM 768 O O . ALA A 1 97 ? -4.355 -1.009 22.066 1.00 96.81 97 ALA A O 1
ATOM 769 N N . PHE A 1 98 ? -4.587 1.202 22.324 1.00 96.69 98 PHE A N 1
ATOM 770 C CA . PHE A 1 98 ? -3.410 1.551 21.511 1.00 96.69 98 PHE A CA 1
ATOM 771 C C . PHE A 1 98 ? -2.088 0.960 22.004 1.00 96.69 98 PHE A C 1
ATOM 773 O O . PHE A 1 98 ? -1.238 0.635 21.178 1.00 96.69 98 PHE A O 1
ATOM 780 N N . ALA A 1 99 ? -1.916 0.768 23.314 1.00 95.31 99 ALA A N 1
ATOM 781 C CA . ALA A 1 99 ? -0.728 0.109 23.857 1.00 95.31 99 ALA A CA 1
ATOM 782 C C . ALA A 1 99 ? -0.588 -1.329 23.326 1.00 95.31 99 ALA A C 1
ATOM 784 O O . ALA A 1 99 ? 0.458 -1.698 22.786 1.00 95.31 99 ALA A O 1
ATOM 785 N N . SER A 1 100 ? -1.674 -2.103 23.388 1.00 95.88 100 SER A N 1
ATOM 786 C CA . SER A 1 100 ? -1.735 -3.469 22.866 1.00 95.88 100 SER A CA 1
ATOM 787 C C . SER A 1 100 ? -1.527 -3.499 21.351 1.00 95.88 100 SER A C 1
ATOM 789 O O . SER A 1 100 ? -0.730 -4.291 20.853 1.00 95.88 100 SER A O 1
ATOM 791 N N . LEU A 1 101 ? -2.166 -2.590 20.608 1.00 96.06 101 LEU A N 1
ATOM 792 C CA . LEU A 1 101 ? -2.015 -2.500 19.150 1.00 96.06 101 LEU A CA 1
ATOM 793 C C . LEU A 1 101 ? -0.574 -2.181 18.727 1.00 96.06 101 LEU A C 1
ATOM 795 O O . LEU A 1 101 ? -0.029 -2.848 17.847 1.00 96.06 101 LEU A O 1
ATOM 799 N N . ALA A 1 102 ? 0.076 -1.222 19.390 1.00 94.50 102 ALA A N 1
ATOM 800 C CA . ALA A 1 102 ? 1.477 -0.879 19.148 1.00 94.50 102 ALA A CA 1
ATOM 801 C C . ALA A 1 102 ? 2.430 -2.044 19.472 1.00 94.50 102 ALA A C 1
ATOM 803 O O . ALA A 1 102 ? 3.456 -2.231 18.814 1.00 94.50 102 ALA A O 1
ATOM 804 N N . GLN A 1 103 ? 2.121 -2.847 20.492 1.00 94.50 103 GLN A N 1
ATOM 805 C CA . GLN A 1 103 ? 2.880 -4.060 20.801 1.00 94.50 103 GLN A CA 1
ATOM 806 C C . GLN A 1 103 ? 2.705 -5.137 19.723 1.00 94.50 103 GLN A C 1
ATOM 808 O O . GLN A 1 103 ? 3.700 -5.738 19.304 1.00 94.50 103 GLN A O 1
ATOM 813 N N . VAL A 1 104 ? 1.477 -5.365 19.250 1.00 94.19 104 VAL A N 1
ATOM 814 C CA . VAL A 1 104 ? 1.206 -6.339 18.184 1.00 94.19 104 VAL A CA 1
ATOM 815 C C . VAL A 1 104 ? 1.890 -5.920 16.881 1.00 94.19 104 VAL A C 1
ATOM 817 O O . VAL A 1 104 ? 2.597 -6.738 16.294 1.00 94.19 104 VAL A O 1
ATOM 820 N N . GLY A 1 105 ? 1.773 -4.653 16.471 1.00 92.25 105 GLY A N 1
ATOM 821 C CA . GLY A 1 105 ? 2.421 -4.124 15.263 1.00 92.25 105 GLY A CA 1
ATOM 822 C C . GLY A 1 105 ? 3.941 -4.319 15.263 1.00 92.25 105 GLY A C 1
ATOM 823 O O . GLY A 1 105 ? 4.508 -4.916 14.342 1.00 92.25 105 GLY A O 1
ATOM 824 N N . ARG A 1 106 ? 4.605 -3.943 16.366 1.00 90.81 106 ARG A N 1
ATOM 825 C CA . ARG A 1 106 ? 6.048 -4.186 16.556 1.00 90.81 106 ARG A CA 1
ATOM 826 C C . ARG A 1 106 ? 6.404 -5.669 16.513 1.00 90.81 106 ARG A C 1
ATOM 828 O O . ARG A 1 106 ? 7.438 -6.036 15.963 1.00 90.81 106 ARG A O 1
ATOM 835 N N . SER A 1 107 ? 5.565 -6.521 17.099 1.00 91.06 107 SER A N 1
ATOM 836 C CA . SER A 1 107 ? 5.827 -7.960 17.169 1.00 91.06 107 SER A CA 1
ATOM 837 C C . SER A 1 107 ? 5.668 -8.650 15.819 1.00 91.06 107 SER A C 1
ATOM 839 O O . SER A 1 107 ? 6.465 -9.530 15.506 1.00 91.06 107 SER A O 1
ATOM 841 N N . ARG A 1 108 ? 4.713 -8.211 14.990 1.00 91.38 108 ARG A N 1
ATOM 842 C CA . ARG A 1 108 ? 4.543 -8.704 13.616 1.00 91.38 108 ARG A CA 1
ATOM 843 C C . ARG A 1 108 ? 5.770 -8.413 12.760 1.00 91.38 108 ARG A C 1
ATOM 845 O O . ARG A 1 108 ? 6.219 -9.280 12.027 1.00 91.38 108 ARG A O 1
ATOM 852 N N . LEU A 1 109 ? 6.372 -7.234 12.902 1.00 88.19 109 LEU A N 1
ATOM 853 C CA . LEU A 1 109 ? 7.566 -6.844 12.145 1.00 88.19 109 LEU A CA 1
ATOM 854 C C . LEU A 1 109 ? 8.885 -7.417 12.699 1.00 88.19 109 LEU A C 1
ATOM 856 O O . LEU A 1 109 ? 9.963 -6.899 12.395 1.00 88.19 109 LEU A O 1
ATOM 860 N N . ARG A 1 110 ? 8.839 -8.497 13.485 1.00 84.38 110 ARG A N 1
ATOM 861 C CA . ARG A 1 110 ? 10.039 -9.240 13.886 1.00 84.38 110 ARG A CA 1
ATOM 862 C C . ARG A 1 110 ? 10.471 -10.146 12.733 1.00 84.38 110 ARG A C 1
ATOM 864 O O . ARG A 1 110 ? 9.717 -10.988 12.268 1.00 84.38 110 ARG A O 1
ATOM 871 N N . GLY A 1 111 ? 11.695 -9.967 12.251 1.00 84.38 111 GLY A N 1
ATOM 872 C CA . GLY A 1 111 ? 12.250 -10.780 11.168 1.00 84.38 111 GLY A CA 1
ATOM 873 C C . GLY A 1 111 ? 13.473 -10.127 10.533 1.00 84.38 111 GLY A C 1
ATOM 874 O O . GLY A 1 111 ? 13.670 -8.923 10.700 1.00 84.38 111 GLY A O 1
ATOM 875 N N . PRO A 1 112 ? 14.318 -10.882 9.820 1.00 90.81 112 PRO A N 1
ATOM 876 C CA . PRO A 1 112 ? 15.545 -10.342 9.253 1.00 90.81 112 PRO A CA 1
ATOM 877 C C . PRO A 1 112 ? 15.250 -9.269 8.201 1.00 90.81 112 PRO A C 1
ATOM 879 O O . PRO A 1 112 ? 14.300 -9.367 7.422 1.00 90.81 112 PRO A O 1
ATOM 882 N N . VAL A 1 113 ? 16.103 -8.250 8.163 1.00 93.88 113 VAL A N 1
ATOM 883 C CA . VAL A 1 113 ? 16.115 -7.251 7.093 1.00 93.88 113 VAL A CA 1
ATOM 884 C C . VAL A 1 113 ? 16.916 -7.817 5.922 1.00 93.88 113 VAL A C 1
ATOM 886 O O . VAL A 1 113 ? 18.030 -8.302 6.108 1.00 93.88 113 VAL A O 1
ATOM 889 N N . ARG A 1 114 ? 16.358 -7.768 4.709 1.00 94.94 114 ARG A N 1
ATOM 890 C CA . ARG A 1 114 ? 16.971 -8.307 3.487 1.00 94.94 114 ARG A CA 1
ATOM 891 C C . ARG A 1 114 ? 17.082 -7.241 2.404 1.00 94.94 114 ARG A C 1
ATOM 893 O O . ARG A 1 114 ? 16.226 -6.364 2.287 1.00 94.94 114 ARG A O 1
ATOM 900 N N . SER A 1 115 ? 18.120 -7.346 1.572 1.00 96.62 115 SER A N 1
ATOM 901 C CA . SER A 1 115 ? 18.254 -6.541 0.353 1.00 96.62 115 SER A CA 1
ATOM 902 C C . SER A 1 115 ? 17.163 -6.931 -0.646 1.00 96.62 115 SER A C 1
ATOM 904 O O . SER A 1 115 ? 17.257 -7.952 -1.329 1.00 96.62 115 SER A O 1
ATOM 906 N N . THR A 1 116 ? 16.124 -6.106 -0.718 1.00 96.56 116 THR A N 1
ATOM 907 C CA . THR A 1 116 ? 14.897 -6.357 -1.475 1.00 96.56 116 THR A CA 1
ATOM 908 C C . THR A 1 116 ? 14.860 -5.453 -2.698 1.00 96.56 116 THR A C 1
ATOM 910 O O . THR A 1 116 ? 15.079 -4.244 -2.596 1.00 96.56 116 THR A O 1
ATOM 913 N N . ARG A 1 117 ? 14.608 -6.031 -3.878 1.00 97.50 117 ARG A N 1
ATOM 914 C CA . ARG A 1 117 ? 14.374 -5.247 -5.096 1.00 97.50 117 ARG A CA 1
ATOM 915 C C . ARG A 1 117 ? 12.953 -4.696 -5.060 1.00 97.50 117 ARG A C 1
ATOM 917 O O . ARG A 1 117 ? 12.001 -5.465 -4.956 1.00 97.50 117 ARG A O 1
ATOM 924 N N . ILE A 1 118 ? 12.842 -3.383 -5.195 1.00 98.06 118 ILE A N 1
ATOM 925 C CA . ILE A 1 118 ? 11.571 -2.669 -5.279 1.00 98.06 118 ILE A CA 1
ATOM 926 C C . ILE A 1 118 ? 11.408 -2.034 -6.659 1.00 98.06 118 ILE A C 1
ATOM 928 O O . ILE A 1 118 ? 12.397 -1.698 -7.325 1.00 98.06 118 ILE A O 1
ATOM 932 N N . TYR A 1 119 ? 10.156 -1.879 -7.070 1.00 98.38 119 TYR A N 1
ATOM 933 C CA . TYR A 1 119 ? 9.742 -1.211 -8.297 1.00 98.38 119 TYR A CA 1
ATOM 934 C C . TYR A 1 119 ? 8.871 -0.014 -7.944 1.00 98.38 119 TYR A C 1
ATOM 936 O O . TYR A 1 119 ? 8.040 -0.102 -7.042 1.00 98.38 119 TYR A O 1
ATOM 944 N N . LEU A 1 120 ? 9.082 1.090 -8.652 1.00 97.69 120 LEU A N 1
ATOM 945 C CA . LEU A 1 120 ? 8.355 2.345 -8.496 1.00 97.69 120 LEU A CA 1
ATOM 946 C C . LEU A 1 120 ? 7.968 2.858 -9.881 1.00 97.69 120 LEU A C 1
ATOM 948 O O . LEU A 1 120 ? 8.673 2.580 -10.856 1.00 97.69 120 LEU A O 1
ATOM 952 N N . ALA A 1 121 ? 6.911 3.662 -9.972 1.00 97.25 121 ALA A N 1
ATOM 953 C CA . ALA A 1 121 ? 6.696 4.466 -11.169 1.00 97.25 121 ALA A CA 1
ATOM 954 C C . ALA A 1 121 ? 7.905 5.396 -11.372 1.00 97.25 121 ALA A C 1
ATOM 956 O O . ALA A 1 121 ? 8.400 6.003 -10.417 1.00 97.25 121 ALA A O 1
ATOM 957 N N . SER A 1 122 ? 8.410 5.500 -12.603 1.00 96.81 122 SER A N 1
ATOM 958 C CA . SER A 1 122 ? 9.445 6.495 -12.896 1.00 96.81 122 SER A CA 1
ATOM 959 C C . SER A 1 122 ? 8.882 7.914 -12.710 1.00 96.81 122 SER A C 1
ATOM 961 O O . SER A 1 122 ? 7.667 8.108 -12.820 1.00 96.81 122 SER A O 1
ATOM 963 N N . PRO A 1 123 ? 9.726 8.939 -12.484 1.00 95.44 123 PRO A N 1
ATOM 964 C CA . PRO A 1 123 ? 9.250 10.320 -12.398 1.00 95.44 123 PRO A CA 1
ATOM 965 C C . PRO A 1 123 ? 8.450 10.759 -13.635 1.00 95.44 123 PRO A C 1
ATOM 967 O O . PRO A 1 123 ? 7.429 11.429 -13.498 1.00 95.44 123 PRO A O 1
ATOM 970 N N . GLY A 1 124 ? 8.873 10.339 -14.834 1.00 95.81 124 GLY A N 1
ATOM 971 C CA . GLY A 1 124 ? 8.151 10.615 -16.078 1.00 95.81 124 GLY A CA 1
ATOM 972 C C . GLY A 1 124 ? 6.770 9.958 -16.108 1.00 95.81 124 GLY A C 1
ATOM 973 O O . GLY A 1 124 ? 5.780 10.614 -16.431 1.00 95.81 124 GLY A O 1
ATOM 974 N N . THR A 1 125 ? 6.673 8.691 -15.695 1.00 96.31 125 THR A N 1
ATOM 975 C CA . THR A 1 125 ? 5.386 7.990 -15.611 1.00 96.31 125 THR A CA 1
ATOM 976 C C . THR A 1 125 ? 4.463 8.599 -14.564 1.00 96.31 125 THR A C 1
ATOM 978 O O . THR A 1 125 ? 3.292 8.818 -14.859 1.00 96.31 125 THR A O 1
ATOM 981 N N . ALA A 1 126 ? 4.971 8.902 -13.368 1.00 95.44 126 ALA A N 1
ATOM 982 C CA . ALA A 1 126 ? 4.172 9.494 -12.299 1.00 95.44 126 ALA A CA 1
ATOM 983 C C . ALA A 1 126 ? 3.615 10.865 -12.721 1.00 95.44 126 ALA A C 1
ATOM 985 O O . ALA A 1 126 ? 2.409 11.093 -12.652 1.00 95.44 126 ALA A O 1
ATOM 986 N N . ARG A 1 127 ? 4.460 11.731 -13.303 1.00 94.69 127 ARG A N 1
ATOM 987 C CA . ARG A 1 127 ? 4.021 13.019 -13.863 1.00 94.69 127 ARG A CA 1
ATOM 988 C C . ARG A 1 127 ? 2.948 12.845 -14.938 1.00 94.69 127 ARG A C 1
ATOM 990 O O . ARG A 1 127 ? 1.967 13.578 -14.922 1.00 94.69 127 ARG A O 1
ATOM 997 N N . ARG A 1 128 ? 3.112 11.880 -15.847 1.00 95.38 128 ARG A N 1
ATOM 998 C CA . ARG A 1 128 ? 2.142 11.610 -16.919 1.00 95.38 128 ARG A CA 1
ATOM 999 C C . ARG A 1 128 ? 0.792 11.122 -16.387 1.00 95.38 128 ARG A C 1
ATOM 1001 O O . ARG A 1 128 ? -0.232 11.521 -16.918 1.00 95.38 128 ARG A O 1
ATOM 1008 N N . ILE A 1 129 ? 0.792 10.243 -15.384 1.00 94.69 129 ILE A N 1
ATOM 1009 C CA . ILE A 1 129 ? -0.433 9.599 -14.883 1.00 94.69 129 ILE A CA 1
ATOM 1010 C C . ILE A 1 129 ? -1.183 10.495 -13.898 1.00 94.69 129 ILE A C 1
ATOM 1012 O O . ILE A 1 129 ? -2.404 10.586 -13.966 1.00 94.69 129 ILE A O 1
ATOM 1016 N N . CYS A 1 130 ? -0.479 11.129 -12.960 1.00 90.69 130 CYS A N 1
ATOM 1017 C CA . CYS A 1 130 ? -1.118 11.846 -11.857 1.00 90.69 130 CYS A CA 1
ATOM 1018 C C . CYS A 1 130 ? -0.612 13.273 -11.643 1.00 90.69 130 CYS A C 1
ATOM 1020 O O . CYS A 1 130 ? -0.966 13.902 -10.648 1.00 90.69 130 CYS A O 1
ATOM 1022 N N . GLY A 1 131 ? 0.231 13.793 -12.540 1.00 90.75 131 GLY A N 1
ATOM 1023 C CA . 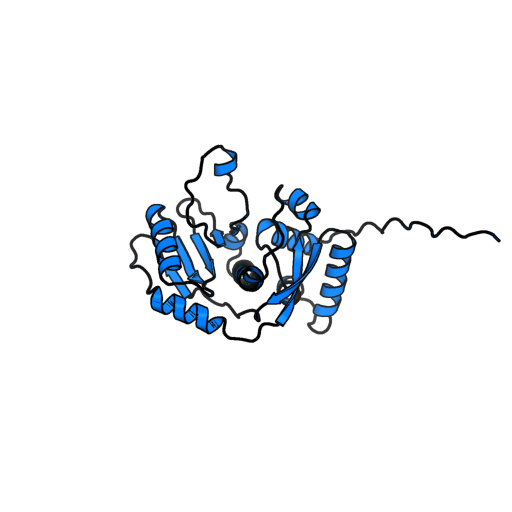GLY A 1 131 ? 0.770 15.153 -12.449 1.00 90.75 131 GLY A CA 1
ATOM 1024 C C . GLY A 1 131 ? 1.774 15.362 -11.312 1.00 90.75 131 GLY A C 1
ATOM 1025 O O . GLY A 1 131 ? 2.324 16.453 -11.177 1.00 90.75 131 GLY A O 1
ATOM 1026 N N . VAL A 1 132 ? 2.042 14.335 -10.500 1.00 86.88 132 VAL A N 1
ATOM 1027 C CA . VAL A 1 132 ? 2.831 14.438 -9.269 1.00 86.88 132 VAL A CA 1
ATOM 1028 C C . VAL A 1 132 ? 4.002 13.477 -9.323 1.00 86.88 132 VAL A C 1
ATOM 1030 O O . VAL A 1 132 ? 3.879 12.322 -9.718 1.00 86.88 132 VAL A O 1
ATOM 1033 N N . THR A 1 133 ? 5.159 13.954 -8.880 1.00 87.19 133 THR A N 1
ATOM 1034 C CA . THR A 1 133 ? 6.351 13.132 -8.688 1.00 87.19 133 THR A CA 1
ATOM 1035 C C . THR A 1 133 ? 6.705 13.099 -7.215 1.00 8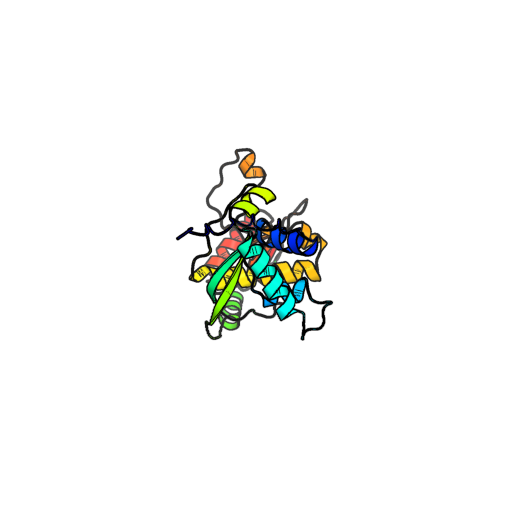7.19 133 THR A C 1
ATOM 1037 O O . THR A 1 133 ? 6.853 14.149 -6.590 1.00 87.19 133 THR A O 1
ATOM 1040 N N . THR A 1 134 ? 6.896 11.908 -6.659 1.00 80.50 134 THR A N 1
ATOM 1041 C CA . THR A 1 134 ? 7.395 11.753 -5.291 1.00 80.50 134 THR A CA 1
ATOM 1042 C C . THR A 1 134 ? 8.894 11.513 -5.288 1.00 80.50 134 THR A C 1
ATOM 1044 O O . THR A 1 134 ? 9.426 10.860 -6.188 1.00 80.50 134 THR A O 1
ATOM 1047 N N . ARG A 1 135 ? 9.578 11.947 -4.227 1.00 89.00 135 ARG A N 1
ATOM 1048 C CA . ARG A 1 135 ? 10.954 11.503 -3.989 1.00 89.00 135 ARG A CA 1
ATOM 1049 C C . ARG A 1 135 ? 11.014 9.978 -3.795 1.00 89.00 135 ARG A C 1
ATOM 1051 O O . ARG A 1 135 ? 10.054 9.389 -3.276 1.00 89.00 135 ARG A O 1
ATOM 1058 N N . PRO A 1 136 ? 12.160 9.349 -4.098 1.00 88.62 136 PRO A N 1
ATOM 1059 C CA . PRO A 1 136 ? 12.420 7.979 -3.684 1.00 88.62 136 PRO A CA 1
ATOM 1060 C C . PRO A 1 136 ? 12.214 7.773 -2.167 1.00 88.62 136 PRO A C 1
ATOM 1062 O O . PRO A 1 136 ? 12.427 8.707 -1.377 1.00 88.62 136 PRO A O 1
ATOM 1065 N N . PRO A 1 137 ? 11.802 6.565 -1.742 1.00 90.75 137 PRO A N 1
ATOM 1066 C CA . PRO A 1 137 ? 11.635 6.222 -0.331 1.00 90.75 137 PRO A CA 1
ATOM 1067 C C . PRO A 1 137 ? 12.985 6.247 0.399 1.00 90.75 137 PRO A C 1
ATOM 1069 O O . PRO A 1 137 ? 14.015 5.821 -0.140 1.00 90.75 137 PRO A O 1
ATOM 1072 N N . ARG A 1 138 ? 12.988 6.728 1.647 1.00 92.00 138 ARG A N 1
ATOM 1073 C CA . ARG A 1 138 ? 14.144 6.617 2.552 1.00 92.00 138 ARG A CA 1
ATOM 1074 C C . ARG A 1 138 ? 14.285 5.173 3.026 1.00 92.00 138 ARG A C 1
ATOM 1076 O O . ARG A 1 138 ? 13.310 4.432 3.057 1.00 92.00 138 ARG A O 1
ATOM 1083 N N . LEU A 1 139 ? 15.483 4.783 3.466 1.00 87.31 139 LEU A N 1
ATOM 1084 C CA . LEU A 1 139 ? 15.755 3.414 3.932 1.00 87.31 139 LEU A CA 1
ATOM 1085 C C . LEU A 1 139 ? 14.762 2.942 5.010 1.00 87.31 139 LEU A C 1
ATOM 1087 O O . LEU A 1 139 ? 14.263 1.826 4.923 1.00 87.31 139 LEU A O 1
ATOM 1091 N N . GLY A 1 140 ? 14.425 3.808 5.972 1.00 86.75 140 GLY A N 1
ATOM 1092 C CA . GLY A 1 140 ? 13.464 3.494 7.037 1.00 86.75 140 GLY A CA 1
ATOM 1093 C C . GLY A 1 140 ? 11.996 3.419 6.595 1.00 86.75 140 GLY A C 1
ATOM 1094 O O . GLY A 1 140 ? 11.180 2.866 7.324 1.00 86.75 140 GLY A O 1
ATOM 1095 N N . GLU A 1 141 ? 11.656 3.935 5.411 1.00 92.12 141 GLU A N 1
ATOM 1096 C CA . GLU A 1 141 ? 10.278 3.979 4.892 1.00 92.12 141 GLU A CA 1
ATOM 1097 C C . GLU A 1 141 ? 9.928 2.719 4.093 1.00 92.12 141 GLU A C 1
ATOM 1099 O O . GLU A 1 141 ? 8.776 2.311 4.054 1.00 92.12 141 GLU A O 1
ATOM 1104 N N . VAL A 1 142 ? 10.915 2.043 3.494 1.00 95.50 142 VAL A N 1
ATOM 1105 C CA . VAL A 1 142 ? 10.662 0.964 2.519 1.00 95.50 142 VAL A CA 1
ATOM 1106 C C . VAL A 1 142 ? 9.858 -0.190 3.110 1.00 95.50 142 VAL A C 1
ATOM 1108 O O . VAL A 1 142 ? 8.930 -0.676 2.472 1.00 95.50 142 VAL A O 1
ATOM 1111 N N . THR A 1 143 ? 10.193 -0.637 4.326 1.00 96.06 143 THR A N 1
ATOM 1112 C CA . THR A 1 143 ? 9.425 -1.716 4.972 1.00 96.06 143 THR A CA 1
ATOM 1113 C C . THR A 1 143 ? 7.985 -1.280 5.200 1.00 96.06 143 THR A C 1
ATOM 1115 O O . THR A 1 143 ? 7.078 -2.063 4.960 1.00 96.06 143 THR A O 1
ATOM 1118 N N . HIS A 1 144 ? 7.772 -0.047 5.645 1.00 95.06 144 HIS A N 1
ATOM 1119 C CA . HIS A 1 144 ? 6.441 0.488 5.887 1.00 95.06 144 HIS A CA 1
ATOM 1120 C C . HIS A 1 144 ? 5.627 0.567 4.587 1.00 95.06 144 HIS A C 1
ATOM 1122 O O . HIS A 1 144 ? 4.571 -0.052 4.485 1.00 95.06 144 HIS A O 1
ATOM 1128 N N . ASP A 1 145 ? 6.171 1.215 3.557 1.00 96.38 145 ASP A N 1
ATOM 1129 C CA . ASP A 1 145 ? 5.498 1.416 2.271 1.00 96.38 145 ASP A CA 1
ATOM 1130 C C . ASP A 1 145 ? 5.173 0.088 1.566 1.00 96.38 145 ASP A C 1
ATOM 1132 O O . ASP A 1 145 ? 4.130 -0.031 0.923 1.00 96.38 145 ASP A O 1
ATOM 1136 N N . LEU A 1 146 ? 6.026 -0.936 1.716 1.00 97.44 146 LEU A N 1
ATOM 1137 C CA . LEU A 1 146 ? 5.750 -2.282 1.204 1.00 97.44 146 LEU A CA 1
ATOM 1138 C C . LEU A 1 146 ? 4.512 -2.902 1.855 1.00 97.44 146 LEU A C 1
ATOM 1140 O O . LEU A 1 146 ? 3.749 -3.582 1.174 1.00 97.44 146 LEU A O 1
ATOM 1144 N N . HIS A 1 147 ? 4.299 -2.667 3.149 1.00 97.38 147 HIS A N 1
ATOM 1145 C CA . HIS A 1 147 ? 3.135 -3.189 3.858 1.00 97.38 147 HIS A CA 1
ATOM 1146 C C . HIS A 1 147 ? 1.876 -2.368 3.593 1.00 97.38 147 HIS A C 1
ATOM 1148 O O . HIS A 1 147 ? 0.808 -2.954 3.441 1.00 97.38 147 HIS A O 1
ATOM 1154 N N . VAL A 1 148 ? 1.990 -1.047 3.426 1.00 97.69 148 VAL A N 1
ATOM 1155 C CA . VAL A 1 148 ? 0.889 -0.233 2.884 1.00 97.69 148 VAL A CA 1
ATOM 1156 C C . VAL A 1 148 ? 0.473 -0.772 1.512 1.00 97.69 148 VAL A 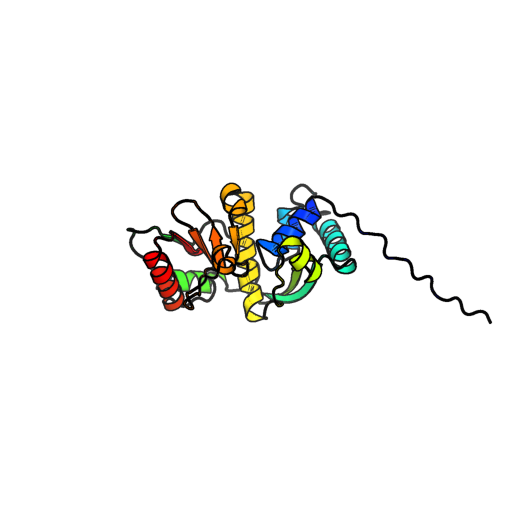C 1
ATOM 1158 O O . VAL A 1 148 ? -0.721 -0.907 1.235 1.00 97.69 148 VAL A O 1
ATOM 1161 N N . ALA A 1 149 ? 1.439 -1.180 0.678 1.00 98.25 149 ALA A N 1
ATOM 1162 C CA . ALA A 1 149 ? 1.132 -1.842 -0.582 1.00 98.25 149 ALA A CA 1
ATOM 1163 C C . ALA A 1 149 ? 0.408 -3.180 -0.388 1.00 98.25 149 ALA A C 1
ATOM 1165 O O . ALA A 1 149 ? -0.578 -3.436 -1.076 1.00 98.25 149 ALA A O 1
ATOM 1166 N N . THR A 1 150 ? 0.812 -4.002 0.583 1.00 98.12 150 THR A N 1
ATOM 1167 C CA . THR A 1 150 ? 0.083 -5.230 0.944 1.00 98.12 150 THR A CA 1
ATOM 1168 C C . THR A 1 150 ? -1.365 -4.948 1.344 1.00 98.12 150 THR A C 1
ATOM 1170 O O . THR A 1 150 ? -2.259 -5.665 0.891 1.00 98.12 150 THR A O 1
ATOM 1173 N N . VAL A 1 151 ? -1.622 -3.897 2.133 1.00 98.44 151 VAL A N 1
ATOM 1174 C CA . VAL A 1 151 ? -2.989 -3.493 2.500 1.00 98.44 151 VAL A CA 1
ATOM 1175 C C . VAL A 1 151 ? -3.774 -3.103 1.250 1.00 98.44 151 VAL A C 1
ATOM 1177 O O . VAL A 1 151 ? -4.841 -3.661 1.007 1.00 98.44 151 VAL A O 1
ATOM 1180 N N . PHE A 1 152 ? -3.243 -2.227 0.395 1.00 98.56 152 PHE A N 1
ATOM 1181 C CA . PHE A 1 152 ? -3.924 -1.870 -0.854 1.00 98.56 152 PHE A CA 1
ATOM 1182 C C . PHE A 1 152 ? -4.237 -3.102 -1.721 1.00 98.56 152 PHE A C 1
ATOM 1184 O O . PHE A 1 152 ? -5.339 -3.220 -2.255 1.00 98.56 152 PHE A O 1
ATOM 1191 N N . LEU A 1 153 ? -3.299 -4.046 -1.841 1.00 97.81 153 LEU A N 1
ATOM 1192 C CA . LEU A 1 153 ? -3.495 -5.271 -2.620 1.00 97.81 153 LEU A CA 1
ATOM 1193 C C . LEU A 1 153 ? -4.566 -6.190 -2.011 1.00 97.81 153 LEU A C 1
ATOM 1195 O O . LEU A 1 153 ? -5.335 -6.790 -2.764 1.00 97.81 153 LEU A O 1
ATOM 1199 N N . TYR A 1 154 ? -4.678 -6.250 -0.678 1.00 97.81 154 TYR A N 1
ATOM 1200 C CA . TYR A 1 154 ? -5.808 -6.899 -0.003 1.00 97.81 154 TYR A CA 1
ATOM 1201 C C . TYR A 1 154 ? -7.132 -6.243 -0.415 1.00 97.81 154 TYR A C 1
ATOM 1203 O O . TYR A 1 154 ? -8.071 -6.932 -0.815 1.00 97.81 154 TYR A O 1
ATOM 1211 N N . PHE A 1 155 ? -7.200 -4.910 -0.382 1.00 98.12 155 PHE A N 1
ATOM 1212 C CA . PHE A 1 155 ? -8.392 -4.176 -0.804 1.00 98.12 155 PHE A CA 1
ATOM 1213 C C . PHE A 1 155 ? -8.717 -4.419 -2.276 1.00 98.12 155 PHE A C 1
ATOM 1215 O O . PHE A 1 155 ? -9.870 -4.671 -2.609 1.00 98.12 155 PHE A O 1
ATOM 1222 N N . ARG A 1 156 ? -7.721 -4.413 -3.165 1.00 96.62 156 ARG A N 1
ATOM 1223 C CA . ARG A 1 156 ? -7.926 -4.696 -4.592 1.00 96.62 156 ARG A CA 1
ATOM 1224 C C . ARG A 1 156 ? -8.575 -6.065 -4.808 1.00 96.62 156 ARG A C 1
ATOM 1226 O O . ARG A 1 156 ? -9.425 -6.191 -5.683 1.00 96.62 156 ARG A O 1
ATOM 1233 N N . LEU A 1 157 ? -8.171 -7.072 -4.035 1.00 95.12 157 LEU A N 1
ATOM 1234 C CA . LEU A 1 157 ? -8.653 -8.443 -4.193 1.00 95.12 157 LEU A CA 1
ATOM 1235 C C . LEU A 1 157 ? -10.011 -8.691 -3.521 1.00 95.12 157 LEU A C 1
ATOM 1237 O O . LEU A 1 157 ? -10.838 -9.408 -4.076 1.00 95.12 157 LEU A O 1
ATOM 1241 N N . HIS A 1 158 ? -10.244 -8.113 -2.341 1.00 96.62 158 HIS A N 1
ATOM 1242 C CA . HIS A 1 158 ? -11.391 -8.464 -1.492 1.00 96.62 158 HIS A CA 1
ATOM 1243 C C . HIS A 1 158 ? -12.421 -7.340 -1.321 1.00 96.62 158 HIS A C 1
ATOM 1245 O O . HIS A 1 158 ? -13.528 -7.587 -0.851 1.00 96.62 158 HIS A O 1
ATOM 1251 N N . ARG A 1 159 ? -12.061 -6.097 -1.658 1.00 96.44 159 ARG A N 1
ATOM 1252 C CA . ARG A 1 159 ? -12.841 -4.868 -1.418 1.00 96.44 159 ARG A CA 1
ATOM 1253 C C . ARG A 1 159 ? -12.663 -3.884 -2.580 1.00 96.44 159 ARG A C 1
ATOM 1255 O O . ARG A 1 159 ? -12.284 -2.725 -2.396 1.00 96.44 159 ARG A O 1
ATOM 1262 N N . ALA A 1 160 ? -12.873 -4.377 -3.802 1.00 95.56 160 ALA A N 1
ATOM 1263 C CA . ALA A 1 160 ? -12.592 -3.636 -5.032 1.00 95.56 160 ALA A CA 1
ATOM 1264 C C . ALA A 1 160 ? -13.250 -2.235 -5.092 1.00 95.56 160 ALA A C 1
ATOM 1266 O O . ALA A 1 160 ? -12.560 -1.293 -5.497 1.00 95.56 160 ALA A O 1
ATOM 1267 N N . PRO A 1 161 ? -14.510 -2.031 -4.639 1.00 95.81 161 PRO A N 1
ATOM 1268 C CA . PRO A 1 161 ? -15.110 -0.696 -4.596 1.00 95.81 161 PRO A CA 1
ATOM 1269 C C . PRO A 1 161 ? -14.336 0.292 -3.714 1.00 95.81 161 PRO A C 1
ATOM 1271 O O . PRO A 1 161 ? -14.178 1.459 -4.073 1.00 95.81 161 PRO A O 1
ATOM 1274 N N . GLU A 1 162 ? -13.816 -0.154 -2.570 1.00 96.62 162 GLU A N 1
ATOM 1275 C CA . GLU A 1 162 ? -12.976 0.680 -1.712 1.00 96.62 162 GLU A CA 1
ATOM 1276 C C . GLU A 1 162 ? -11.576 0.908 -2.287 1.00 96.62 162 GLU A C 1
ATOM 1278 O O . GLU A 1 162 ? -11.069 2.026 -2.201 1.00 96.62 162 GLU A O 1
ATOM 1283 N N . ALA A 1 163 ? -10.971 -0.095 -2.928 1.00 96.94 163 ALA A N 1
ATOM 1284 C CA . ALA A 1 163 ? -9.679 0.059 -3.604 1.00 96.94 163 ALA A CA 1
ATOM 1285 C C . ALA A 1 163 ? -9.730 1.122 -4.719 1.00 96.94 163 ALA A C 1
ATOM 1287 O O . ALA A 1 163 ? -8.799 1.921 -4.887 1.00 96.94 163 ALA A O 1
ATOM 1288 N N . ALA A 1 164 ? -10.846 1.188 -5.454 1.00 95.75 164 ALA A N 1
ATOM 1289 C CA . ALA A 1 164 ? -11.070 2.214 -6.469 1.00 95.75 164 ALA A CA 1
ATOM 1290 C C . ALA A 1 164 ? -11.021 3.631 -5.866 1.00 95.75 164 ALA A C 1
ATOM 1292 O O . ALA A 1 164 ? -10.410 4.528 -6.450 1.00 95.75 164 ALA A O 1
ATOM 1293 N N . ARG A 1 165 ? -11.555 3.801 -4.650 1.00 95.75 165 ARG A N 1
ATOM 1294 C CA . ARG A 1 165 ? -11.609 5.072 -3.902 1.00 95.75 165 ARG A CA 1
ATOM 1295 C C . ARG A 1 165 ? -10.410 5.315 -2.981 1.00 95.75 165 ARG A C 1
ATOM 1297 O O . ARG A 1 165 ? -10.413 6.266 -2.205 1.00 95.75 165 ARG A O 1
ATOM 1304 N N . TRP A 1 166 ? -9.396 4.456 -3.047 1.00 96.50 166 TRP A N 1
ATOM 1305 C CA . TRP A 1 166 ? -8.156 4.610 -2.297 1.00 96.50 166 TRP A CA 1
ATOM 1306 C C . TRP A 1 166 ? -7.351 5.806 -2.807 1.00 96.50 166 TRP A C 1
ATOM 1308 O O . TRP A 1 166 ? -6.961 5.844 -3.982 1.00 96.50 166 TRP A O 1
ATOM 1318 N N . ARG A 1 167 ? -7.039 6.736 -1.911 1.00 94.12 167 ARG A N 1
ATOM 1319 C CA . ARG A 1 167 ? -6.132 7.858 -2.129 1.00 94.12 167 ARG A CA 1
ATOM 1320 C C . ARG A 1 167 ? -4.989 7.774 -1.130 1.00 94.12 167 ARG A C 1
ATOM 1322 O O . ARG A 1 167 ? -5.209 7.814 0.075 1.00 94.12 167 ARG A O 1
ATOM 1329 N N . ALA A 1 168 ? -3.772 7.666 -1.635 1.00 93.31 168 ALA A N 1
ATOM 1330 C CA . ALA A 1 168 ? -2.599 7.539 -0.787 1.00 93.31 168 ALA A CA 1
ATOM 1331 C C . ALA A 1 168 ? -2.114 8.887 -0.224 1.00 93.31 168 ALA A C 1
ATOM 1333 O O . ALA A 1 168 ? -2.450 9.941 -0.770 1.00 93.31 168 ALA A O 1
ATOM 1334 N N . GLU A 1 169 ? -1.294 8.862 0.832 1.00 89.75 169 GLU A N 1
ATOM 1335 C CA . GLU A 1 169 ? -0.852 10.066 1.560 1.00 89.75 169 GLU A CA 1
ATOM 1336 C C . GLU A 1 169 ? -0.178 11.145 0.687 1.00 89.75 169 GLU A C 1
ATOM 1338 O O . GLU A 1 169 ? -0.301 12.339 0.968 1.00 89.75 169 GLU A O 1
ATOM 1343 N N . TRP A 1 170 ? 0.534 10.746 -0.375 1.00 85.94 170 TRP A N 1
ATOM 1344 C CA . TRP A 1 170 ? 1.292 11.659 -1.241 1.00 85.94 170 TRP A CA 1
ATOM 1345 C C . TRP A 1 170 ? 0.463 12.207 -2.397 1.00 85.94 170 TRP A C 1
ATOM 1347 O O . TRP A 1 170 ? 0.923 13.100 -3.114 1.00 85.94 170 TRP A O 1
ATOM 1357 N N . MET A 1 171 ? -0.734 11.663 -2.610 1.00 87.06 171 MET A N 1
ATOM 1358 C CA . MET A 1 171 ? -1.614 12.143 -3.658 1.00 87.06 171 MET A CA 1
ATOM 1359 C C . MET A 1 171 ? -2.165 13.517 -3.269 1.00 87.06 171 MET A C 1
ATOM 1361 O O . MET A 1 171 ? -2.577 13.699 -2.117 1.00 87.06 171 MET A O 1
ATOM 1365 N N . PRO A 1 172 ? -2.195 14.487 -4.204 1.00 76.44 172 PRO A N 1
ATOM 1366 C CA . PRO A 1 172 ? -2.799 15.781 -3.946 1.00 76.44 172 PRO A CA 1
ATOM 1367 C C . PRO A 1 172 ? -4.214 15.616 -3.420 1.00 76.44 172 PRO A C 1
ATOM 1369 O O . PRO A 1 172 ? -4.998 14.819 -3.930 1.00 76.44 172 PRO A O 1
ATOM 1372 N N . ASP A 1 173 ? -4.535 16.402 -2.405 1.00 74.12 173 ASP A N 1
ATOM 1373 C CA . ASP A 1 173 ? -5.912 16.590 -1.995 1.00 74.12 173 ASP A CA 1
ATOM 1374 C C . ASP A 1 173 ? -6.576 17.541 -3.010 1.00 74.12 173 ASP A C 1
ATOM 1376 O O . ASP A 1 173 ? -6.081 18.663 -3.180 1.00 74.12 173 ASP A O 1
ATOM 1380 N N . PRO A 1 174 ? -7.670 17.149 -3.686 1.00 67.31 174 PRO A N 1
ATOM 1381 C CA . PRO A 1 174 ? -8.410 18.053 -4.564 1.00 67.31 174 PRO A CA 1
ATOM 1382 C C . PRO A 1 174 ? -8.802 19.366 -3.866 1.00 67.31 174 PRO A C 1
ATOM 1384 O O . PRO A 1 174 ? -8.756 20.432 -4.478 1.00 67.31 174 PRO A O 1
ATOM 1387 N N . ALA A 1 175 ? -9.082 19.332 -2.557 1.00 62.12 175 ALA A N 1
ATOM 1388 C CA . ALA A 1 175 ? -9.390 20.529 -1.774 1.00 62.12 175 ALA A CA 1
ATOM 1389 C C . ALA A 1 175 ? -8.174 21.459 -1.577 1.00 62.12 175 ALA A C 1
ATOM 1391 O O . ALA A 1 175 ? -8.346 22.664 -1.385 1.00 62.12 175 ALA A O 1
ATOM 1392 N N . ARG A 1 176 ? -6.944 20.926 -1.652 1.00 60.34 176 ARG A N 1
ATOM 1393 C CA . ARG A 1 176 ? -5.692 21.702 -1.588 1.00 60.34 176 ARG A CA 1
ATOM 1394 C C . ARG A 1 176 ? -5.426 22.457 -2.888 1.00 60.34 176 ARG A C 1
ATOM 1396 O O . ARG A 1 176 ? -4.920 23.574 -2.834 1.00 60.34 176 ARG A O 1
ATOM 1403 N N . LEU A 1 177 ? -5.783 21.870 -4.032 1.00 58.66 177 LEU A N 1
ATOM 1404 C CA . LEU A 1 177 ? -5.719 22.551 -5.332 1.00 58.66 177 LEU A CA 1
ATOM 1405 C C . LEU A 1 177 ? -6.699 23.736 -5.397 1.00 58.66 177 LEU A C 1
ATOM 1407 O O . LEU A 1 177 ? -6.437 24.701 -6.103 1.00 58.66 177 LEU A O 1
ATOM 1411 N N . ALA A 1 178 ? -7.762 23.706 -4.587 1.00 57.62 178 ALA A N 1
ATOM 1412 C CA . ALA A 1 178 ? -8.732 24.789 -4.426 1.00 57.62 178 ALA A CA 1
ATOM 1413 C C . ALA A 1 178 ? -8.346 25.851 -3.363 1.00 57.62 178 ALA A C 1
ATOM 1415 O O . ALA A 1 178 ? -9.207 26.577 -2.874 1.00 57.62 178 ALA A O 1
ATOM 1416 N N . GLY A 1 179 ? -7.071 25.944 -2.960 1.00 48.16 179 GLY A N 1
ATOM 1417 C CA . GLY A 1 179 ? -6.564 27.059 -2.142 1.00 48.16 179 GLY A CA 1
ATOM 1418 C C . GLY A 1 179 ? -6.816 26.976 -0.629 1.00 48.16 179 GLY A C 1
ATOM 1419 O O . GLY A 1 179 ? -6.487 27.914 0.098 1.00 48.16 179 GLY A O 1
ATOM 1420 N N . LYS A 1 180 ? -7.343 25.862 -0.102 1.00 51.75 180 LYS A N 1
ATOM 1421 C CA . LYS A 1 180 ? -7.521 25.693 1.352 1.00 51.75 180 LYS A CA 1
ATOM 1422 C C . LYS A 1 180 ? -6.180 25.358 2.027 1.00 51.75 180 LYS A C 1
ATOM 1424 O O . LYS A 1 180 ? -5.620 24.279 1.830 1.00 51.75 180 LYS A O 1
ATOM 1429 N N . ARG A 1 181 ? -5.648 26.294 2.830 1.00 42.34 181 ARG A N 1
ATOM 1430 C CA . ARG A 1 181 ? -4.447 26.102 3.673 1.00 42.34 181 ARG A CA 1
ATOM 1431 C C . ARG A 1 181 ? -4.664 24.958 4.666 1.00 42.34 181 ARG A C 1
ATOM 1433 O O . ARG A 1 181 ? -5.722 24.859 5.281 1.00 42.34 181 ARG A O 1
ATOM 1440 N N . ARG A 1 182 ? -3.635 24.131 4.876 1.00 54.12 182 ARG A N 1
ATOM 1441 C CA . ARG A 1 182 ? -3.654 23.094 5.917 1.00 54.12 182 ARG A CA 1
ATOM 1442 C C . ARG A 1 182 ? -2.946 23.564 7.180 1.00 54.12 182 ARG A C 1
ATOM 1444 O O . ARG A 1 182 ? -1.823 24.054 7.113 1.00 54.12 182 ARG A O 1
ATOM 1451 N N . THR A 1 183 ? -3.555 23.284 8.326 1.00 44.31 183 THR A N 1
ATOM 1452 C CA . THR A 1 183 ? -2.821 23.009 9.562 1.00 44.31 183 THR A CA 1
ATOM 1453 C C . THR A 1 183 ? -2.077 21.669 9.421 1.00 44.31 183 THR A C 1
ATOM 1455 O O . THR A 1 183 ? -2.606 20.732 8.802 1.00 44.31 183 THR A O 1
ATOM 1458 N N . PRO A 1 184 ? -0.844 21.545 9.946 1.00 45.41 184 PRO A N 1
ATOM 1459 C CA . PRO A 1 184 ? -0.054 20.319 9.887 1.00 45.41 184 PRO A CA 1
ATOM 1460 C C . PRO A 1 184 ? -0.730 19.243 10.737 1.00 45.41 184 PRO A C 1
ATOM 1462 O O . PRO A 1 184 ? -0.570 19.162 11.947 1.00 45.41 184 PRO A O 1
ATOM 1465 N N . THR A 1 185 ? -1.569 18.445 10.097 1.00 54.41 185 THR A N 1
ATOM 1466 C CA . THR A 1 185 ? -2.338 17.384 10.747 1.00 54.41 185 THR A CA 1
ATOM 1467 C C . THR A 1 185 ? -1.742 16.016 10.432 1.00 54.41 185 THR A C 1
ATOM 1469 O O . THR A 1 185 ? -1.096 15.867 9.399 1.00 54.41 185 THR A O 1
ATOM 1472 N N . ALA A 1 186 ? -1.913 15.026 11.309 1.00 64.75 186 ALA A N 1
ATOM 1473 C CA . ALA A 1 186 ? -1.506 13.651 11.026 1.00 64.75 186 ALA A CA 1
ATOM 1474 C C . ALA A 1 186 ? -2.180 13.182 9.723 1.00 64.75 186 ALA A C 1
ATOM 1476 O O . ALA A 1 186 ? -3.404 13.121 9.652 1.00 64.75 186 ALA A O 1
ATOM 1477 N N . THR A 1 187 ? -1.397 12.946 8.670 1.00 79.31 187 THR A N 1
ATOM 1478 C CA . THR A 1 187 ? -1.909 12.387 7.415 1.00 79.31 187 THR A CA 1
ATOM 1479 C C . THR A 1 187 ? -1.867 10.869 7.551 1.00 79.31 187 THR A C 1
ATOM 1481 O O . THR A 1 187 ? -0.793 10.366 7.874 1.00 79.31 187 THR A O 1
ATOM 1484 N N . PRO A 1 188 ? -2.991 10.159 7.365 1.00 91.06 188 PRO A N 1
ATOM 1485 C CA . PRO A 1 188 ? -2.972 8.703 7.359 1.00 91.06 188 PRO A CA 1
ATOM 1486 C C . PRO A 1 188 ? -2.288 8.176 6.096 1.00 91.06 188 PRO A C 1
ATOM 1488 O O . PRO A 1 188 ? -2.273 8.877 5.078 1.00 91.06 188 PRO A O 1
ATOM 1491 N N . ASP A 1 189 ? -1.805 6.935 6.131 1.00 94.56 189 ASP A N 1
ATOM 1492 C CA . ASP A 1 189 ? -1.103 6.309 4.996 1.00 94.56 189 ASP A CA 1
ATOM 1493 C C . ASP A 1 189 ? -1.956 6.297 3.719 1.00 94.56 189 ASP A C 1
ATOM 1495 O O . ASP A 1 189 ? -1.464 6.499 2.599 1.00 94.56 189 ASP A O 1
ATOM 1499 N N . ALA A 1 190 ? -3.263 6.092 3.893 1.00 96.06 190 ALA A N 1
ATOM 1500 C CA . ALA A 1 190 ? -4.252 6.288 2.852 1.00 96.06 190 ALA A CA 1
ATOM 1501 C C . ALA A 1 190 ? -5.624 6.691 3.402 1.00 96.06 190 ALA A C 1
ATOM 1503 O O . ALA A 1 190 ? -5.947 6.545 4.581 1.00 96.06 190 ALA A O 1
ATOM 1504 N N . LEU A 1 191 ? -6.468 7.181 2.500 1.00 95.12 191 LEU A N 1
ATOM 1505 C CA . LEU A 1 191 ? -7.876 7.469 2.725 1.00 95.12 191 LEU A CA 1
ATOM 1506 C C . LEU A 1 191 ? -8.710 6.733 1.683 1.00 95.12 191 LEU A C 1
ATOM 1508 O O . LEU A 1 191 ? -8.420 6.782 0.493 1.00 95.12 191 LEU A O 1
ATOM 1512 N N . ILE A 1 192 ? -9.785 6.093 2.122 1.00 95.69 192 ILE A N 1
ATOM 1513 C CA . ILE A 1 192 ? -10.858 5.636 1.246 1.00 95.69 192 ILE A CA 1
ATOM 1514 C C . ILE A 1 192 ? -11.909 6.731 1.233 1.00 95.69 192 ILE A C 1
ATOM 1516 O O . ILE A 1 192 ? -12.565 7.002 2.247 1.00 95.69 192 ILE A O 1
ATOM 1520 N N . GLU A 1 193 ? -12.070 7.358 0.079 1.00 91.12 193 GLU A N 1
ATOM 1521 C CA . GLU A 1 193 ? -13.029 8.438 -0.092 1.00 91.12 193 GLU A CA 1
ATOM 1522 C C . GLU A 1 193 ? -14.459 7.886 -0.082 1.00 91.12 193 GLU A C 1
ATOM 1524 O O . GLU A 1 193 ? -14.781 6.869 -0.703 1.00 91.12 193 GLU A O 1
ATOM 1529 N N . ARG A 1 194 ? -15.339 8.536 0.680 1.00 86.31 194 ARG A N 1
ATOM 1530 C CA . ARG A 1 194 ? -16.762 8.198 0.789 1.00 86.31 194 ARG A CA 1
ATOM 1531 C C . ARG A 1 194 ? -17.554 9.491 0.915 1.00 86.31 194 ARG A C 1
ATOM 1533 O O . ARG A 1 194 ? -17.059 10.450 1.495 1.00 86.31 194 ARG A O 1
ATOM 1540 N N . ALA A 1 195 ? -18.796 9.487 0.433 1.00 75.31 195 ALA A N 1
ATOM 1541 C CA . ALA A 1 195 ? -19.632 10.687 0.369 1.00 75.31 195 ALA A CA 1
ATOM 1542 C C . ALA A 1 195 ? -19.907 11.349 1.735 1.00 75.31 195 ALA A C 1
ATOM 1544 O O . ALA A 1 195 ? -20.094 12.556 1.787 1.00 75.31 195 ALA A O 1
ATOM 1545 N N . ARG A 1 196 ? -19.948 10.575 2.832 1.00 78.00 196 ARG A N 1
ATOM 1546 C CA . ARG A 1 196 ? -20.241 11.100 4.182 1.00 78.00 196 ARG A CA 1
ATOM 1547 C C . ARG A 1 196 ? -19.044 11.057 5.123 1.00 78.00 196 ARG A C 1
ATOM 1549 O O . ARG A 1 196 ? -18.655 12.081 5.665 1.00 78.00 196 ARG A O 1
ATOM 1556 N N . HIS A 1 197 ? -18.463 9.874 5.312 1.00 84.31 197 HIS A N 1
ATOM 1557 C CA . HIS A 1 197 ? -17.371 9.668 6.262 1.00 84.31 197 HIS A CA 1
ATOM 1558 C C . HIS A 1 197 ? -16.231 8.919 5.580 1.00 84.31 197 HIS A C 1
ATOM 1560 O O . HIS A 1 197 ? -16.400 7.723 5.305 1.00 84.31 197 HIS A O 1
ATOM 1566 N N . PRO A 1 198 ? -15.093 9.575 5.289 1.00 92.31 198 PRO A N 1
ATOM 1567 C CA . PRO A 1 198 ? -13.936 8.869 4.768 1.00 92.31 198 PRO A CA 1
ATOM 1568 C C . PRO A 1 198 ? -13.448 7.824 5.781 1.00 92.31 198 PRO A C 1
ATOM 1570 O O . PRO A 1 198 ? -13.754 7.874 6.982 1.00 92.31 198 PRO A O 1
ATOM 1573 N N . THR A 1 199 ? -12.687 6.857 5.279 1.00 96.12 199 THR A N 1
ATOM 1574 C CA . THR A 1 199 ? -12.012 5.860 6.112 1.00 96.12 199 THR A CA 1
ATOM 1575 C C . THR A 1 199 ? -10.511 6.036 5.974 1.00 96.12 199 THR A C 1
ATOM 1577 O O . THR A 1 199 ? -9.971 5.832 4.893 1.00 96.12 199 THR A O 1
ATOM 1580 N N . ALA A 1 200 ? -9.842 6.431 7.053 1.00 96.50 200 ALA A N 1
ATOM 1581 C CA . ALA A 1 200 ? -8.391 6.422 7.135 1.00 96.50 200 ALA A CA 1
ATOM 1582 C C . ALA A 1 200 ? -7.885 4.982 7.249 1.00 96.50 200 ALA A C 1
ATOM 1584 O O . ALA A 1 200 ? -8.426 4.180 8.008 1.00 96.50 200 ALA A O 1
ATOM 1585 N N . ILE A 1 201 ? -6.857 4.662 6.480 1.00 97.75 201 ILE A N 1
A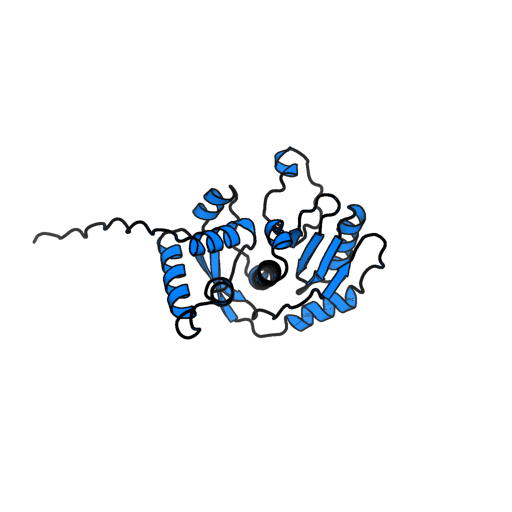TOM 1586 C CA . ILE A 1 201 ? -6.173 3.379 6.514 1.00 97.75 201 ILE A CA 1
ATOM 1587 C C . ILE A 1 201 ? -4.755 3.646 6.986 1.00 97.75 201 ILE A C 1
ATOM 1589 O O . ILE A 1 201 ? -4.067 4.476 6.397 1.00 97.75 201 ILE A O 1
ATOM 1593 N N . GLU A 1 202 ? -4.350 2.939 8.036 1.00 96.56 202 GLU A N 1
ATOM 1594 C CA . GLU A 1 202 ? -3.023 3.066 8.629 1.00 96.56 202 GLU A CA 1
ATOM 1595 C C . GLU A 1 202 ? -2.399 1.685 8.811 1.00 96.56 202 GLU A C 1
ATOM 1597 O O . GLU A 1 202 ? -3.036 0.791 9.373 1.00 96.56 202 GLU A O 1
ATOM 1602 N N . PHE A 1 203 ? -1.150 1.510 8.392 1.00 96.44 203 PHE A N 1
ATOM 1603 C CA . PHE A 1 203 ? -0.362 0.326 8.697 1.00 96.44 203 PHE A CA 1
ATOM 1604 C C . PHE A 1 203 ? 0.383 0.502 10.030 1.00 96.44 203 PHE A C 1
ATOM 1606 O O . PHE A 1 203 ? 1.279 1.335 10.194 1.00 96.44 203 PHE A O 1
ATOM 1613 N N . VAL A 1 204 ? 0.055 -0.333 11.014 1.00 94.38 204 VAL A N 1
ATOM 1614 C CA . VAL A 1 204 ? 0.639 -0.285 12.356 1.00 94.38 204 VAL A CA 1
ATOM 1615 C C . VAL A 1 204 ? 1.915 -1.117 12.399 1.00 94.38 204 VAL A C 1
ATOM 1617 O O . VAL A 1 204 ? 1.938 -2.282 12.797 1.00 94.38 204 VAL A O 1
ATOM 1620 N N . GLY A 1 205 ? 3.017 -0.477 12.016 1.00 88.88 205 GLY A N 1
ATOM 1621 C CA . GLY A 1 205 ? 4.358 -1.034 12.153 1.00 88.88 205 GLY A CA 1
ATOM 1622 C C . GLY A 1 205 ? 5.007 -0.726 13.508 1.00 88.88 205 GLY A C 1
ATOM 1623 O O . GLY A 1 205 ? 4.565 -1.166 14.567 1.00 88.88 205 GLY A O 1
ATOM 1624 N N . HIS A 1 206 ? 6.087 0.058 13.484 1.00 85.25 206 HIS A N 1
ATOM 1625 C CA . HIS A 1 206 ? 6.852 0.454 14.679 1.00 85.25 206 HIS A CA 1
ATOM 1626 C C . HIS A 1 206 ? 6.251 1.675 15.396 1.00 85.25 206 HIS A C 1
ATOM 1628 O O . HIS A 1 206 ? 6.973 2.563 15.845 1.00 85.25 206 HIS A O 1
ATOM 1634 N N . TYR A 1 207 ? 4.924 1.771 15.455 1.00 87.56 207 TYR A N 1
ATOM 1635 C CA . TYR A 1 207 ? 4.260 2.947 16.012 1.00 87.56 207 TYR A CA 1
ATOM 1636 C C . TYR A 1 207 ? 4.308 2.949 17.536 1.00 87.56 207 TYR A C 1
ATOM 1638 O O . TYR A 1 207 ? 4.244 1.902 18.181 1.00 87.56 207 TYR A O 1
ATOM 1646 N N . THR A 1 208 ? 4.385 4.149 18.107 1.00 90.56 208 THR A N 1
ATOM 1647 C CA . THR A 1 208 ? 4.158 4.359 19.536 1.00 90.56 208 THR A CA 1
ATOM 1648 C C . THR A 1 208 ? 2.657 4.486 19.814 1.00 90.56 208 THR A C 1
ATOM 1650 O O . THR A 1 208 ? 1.905 4.903 18.923 1.00 90.56 208 THR A O 1
ATOM 1653 N N . PRO A 1 209 ? 2.199 4.180 21.042 1.00 94.00 209 PRO A N 1
ATOM 1654 C CA . PRO A 1 209 ? 0.818 4.441 21.448 1.00 94.00 209 PRO A CA 1
ATOM 1655 C C . PRO A 1 209 ? 0.401 5.900 21.208 1.00 94.00 209 PRO A C 1
ATOM 1657 O O . PRO A 1 209 ? -0.700 6.142 20.724 1.00 94.00 209 PRO A O 1
ATOM 1660 N N . ASP A 1 210 ? 1.308 6.858 21.424 1.00 93.56 210 ASP A N 1
ATOM 1661 C CA . ASP A 1 210 ? 1.047 8.285 21.192 1.00 93.56 210 ASP A CA 1
ATOM 1662 C C . ASP A 1 210 ? 0.793 8.613 19.721 1.00 93.56 210 ASP A C 1
ATOM 1664 O O . ASP A 1 210 ? -0.029 9.473 19.406 1.00 93.56 210 ASP A O 1
ATOM 1668 N N . LYS A 1 211 ? 1.476 7.934 18.787 1.00 91.62 211 LYS A N 1
ATOM 1669 C CA . LYS A 1 211 ? 1.209 8.124 17.355 1.00 91.62 211 LYS A CA 1
ATOM 1670 C C . LYS A 1 211 ? -0.209 7.663 17.006 1.00 91.62 211 LYS A C 1
ATOM 1672 O O . LYS A 1 211 ? -0.904 8.369 16.279 1.00 91.62 211 LYS A O 1
ATOM 1677 N N . LEU A 1 212 ? -0.644 6.527 17.556 1.00 94.44 212 LEU A N 1
ATOM 1678 C CA . LEU A 1 212 ? -2.009 6.022 17.374 1.00 94.44 212 LEU A CA 1
ATOM 1679 C C . LEU A 1 212 ? -3.051 6.931 18.039 1.00 94.44 212 LEU A C 1
ATOM 1681 O O . LEU A 1 212 ? -4.106 7.169 17.455 1.00 94.44 212 LEU A O 1
ATOM 1685 N N . LEU A 1 213 ? -2.741 7.491 19.212 1.00 94.75 213 LEU A N 1
ATOM 1686 C CA . LEU A 1 213 ? -3.609 8.456 19.886 1.00 94.75 213 LEU A CA 1
ATOM 1687 C C . LEU A 1 213 ? -3.793 9.729 19.051 1.00 94.75 213 LEU A C 1
ATOM 1689 O O . LEU A 1 213 ? -4.927 10.130 18.808 1.00 94.75 213 LEU A O 1
ATOM 1693 N N . ARG A 1 214 ? -2.706 10.303 18.518 1.00 92.50 214 ARG A N 1
ATOM 1694 C CA . ARG A 1 214 ? -2.785 11.477 17.631 1.00 92.50 214 ARG A CA 1
ATOM 1695 C C . ARG A 1 214 ? -3.596 11.205 16.365 1.00 92.50 214 ARG A C 1
ATOM 1697 O O . ARG A 1 214 ? -4.349 12.070 15.921 1.00 92.50 214 ARG A O 1
ATOM 1704 N N . LEU A 1 215 ? -3.458 10.013 15.777 1.00 92.94 215 LEU A N 1
ATOM 1705 C CA . LEU A 1 215 ? -4.287 9.596 14.642 1.00 92.94 215 LEU A CA 1
ATOM 1706 C C . LEU A 1 215 ? -5.769 9.519 15.039 1.00 92.94 215 LEU A C 1
ATOM 1708 O O . LEU A 1 215 ? -6.627 10.007 14.303 1.00 92.94 215 LEU A O 1
ATOM 1712 N N . HIS A 1 216 ? -6.070 8.938 16.201 1.00 95.31 216 HIS A N 1
ATOM 1713 C CA . HIS A 1 216 ? -7.432 8.831 16.715 1.00 95.31 216 HIS A CA 1
ATOM 1714 C C . HIS A 1 216 ? -8.065 10.199 16.954 1.00 95.31 216 HIS A C 1
ATOM 1716 O O . HIS A 1 216 ? -9.153 10.446 16.446 1.00 95.31 216 HIS A O 1
ATOM 1722 N N . GLU A 1 217 ? -7.381 11.102 17.654 1.00 94.19 217 GLU A N 1
ATOM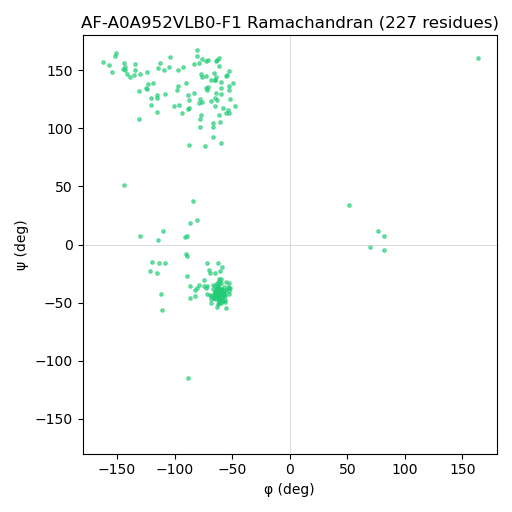 1723 C CA . GLU A 1 217 ? -7.851 12.471 17.899 1.00 94.19 217 GLU A CA 1
ATOM 1724 C C . GLU A 1 217 ? -8.088 13.218 16.583 1.00 94.19 217 GLU A C 1
ATOM 1726 O O . GLU A 1 217 ? -9.125 13.859 16.396 1.00 94.19 217 GLU A O 1
ATOM 1731 N N . HIS A 1 218 ? -7.170 13.067 15.621 1.00 90.50 218 HIS A N 1
ATOM 1732 C CA . HIS A 1 218 ? -7.314 13.643 14.289 1.00 90.50 218 HIS A CA 1
ATOM 1733 C C . HIS A 1 218 ? -8.575 13.147 13.566 1.00 90.50 218 HIS A C 1
ATOM 1735 O O . HIS A 1 218 ? -9.293 13.958 12.966 1.00 90.50 218 HIS A O 1
ATOM 1741 N N . CYS A 1 219 ? -8.829 11.836 13.615 1.00 92.69 219 CYS A N 1
ATOM 1742 C CA . CYS A 1 219 ? -9.980 11.205 12.976 1.00 92.69 219 CYS A CA 1
ATOM 1743 C C . CYS A 1 219 ? -11.291 11.534 13.697 1.00 92.69 219 CYS A C 1
ATOM 1745 O O . CYS A 1 219 ? -12.283 11.860 13.043 1.00 92.69 219 CYS A O 1
ATOM 1747 N N . ALA A 1 220 ? -11.289 11.510 15.030 1.00 93.12 220 ALA A N 1
ATOM 1748 C CA . ALA A 1 220 ? -12.444 11.815 15.862 1.00 93.12 220 ALA A CA 1
ATOM 1749 C C . ALA A 1 220 ? -12.930 13.250 15.642 1.00 93.12 220 ALA A C 1
ATOM 1751 O O . ALA A 1 220 ? -14.115 13.451 15.386 1.00 93.12 220 ALA A O 1
ATOM 1752 N N . ALA A 1 221 ? -12.011 14.219 15.598 1.00 90.75 221 ALA A N 1
ATOM 1753 C CA . ALA A 1 221 ? -12.331 15.621 15.324 1.00 90.75 221 ALA A CA 1
ATOM 1754 C C . ALA A 1 221 ? -12.939 15.870 13.927 1.00 90.75 221 ALA A C 1
ATOM 1756 O O . ALA A 1 221 ? -13.484 16.939 13.675 1.00 90.75 221 ALA A O 1
ATOM 1757 N N . ARG A 1 222 ? -12.820 14.915 12.995 1.00 89.06 222 ARG A N 1
ATOM 1758 C CA . ARG A 1 222 ? -13.293 15.031 11.600 1.00 89.06 222 ARG A CA 1
ATOM 1759 C C . ARG A 1 222 ? -14.427 14.072 11.262 1.00 89.06 222 ARG A C 1
ATOM 1761 O O . ARG A 1 222 ? -14.830 14.003 10.105 1.00 89.06 222 ARG A O 1
ATOM 1768 N N . HIS A 1 223 ? -14.917 13.309 12.241 1.00 90.69 223 HIS A N 1
ATOM 1769 C CA . HIS A 1 223 ? -15.852 12.206 12.010 1.00 90.69 223 HIS A CA 1
ATOM 1770 C C . HIS A 1 223 ? -15.359 11.220 10.928 1.00 90.69 223 HIS A C 1
ATOM 1772 O O . HIS A 1 223 ? -16.151 10.647 10.176 1.00 90.69 223 HIS A O 1
ATOM 1778 N N . THR A 1 224 ? -14.040 11.017 10.857 1.00 92.88 224 THR A N 1
ATOM 1779 C CA . THR A 1 224 ? -13.380 10.074 9.949 1.00 92.88 224 THR A CA 1
ATOM 1780 C C . THR A 1 224 ? -13.298 8.713 10.628 1.00 92.88 224 THR A C 1
ATOM 1782 O O . THR A 1 224 ? -12.832 8.600 11.758 1.00 92.88 224 THR A O 1
ATOM 1785 N N . THR A 1 225 ? -13.749 7.661 9.951 1.00 96.06 225 THR A N 1
ATOM 1786 C CA . THR A 1 225 ? -13.562 6.276 10.428 1.00 96.06 225 THR A CA 1
ATOM 1787 C C . THR A 1 225 ? -12.120 5.833 10.189 1.00 96.06 225 THR A C 1
ATOM 1789 O O . THR A 1 225 ? -11.459 6.416 9.333 1.00 96.06 225 THR A O 1
ATOM 1792 N N . TYR A 1 226 ? -11.618 4.810 10.881 1.00 97.44 226 TYR A N 1
ATOM 1793 C CA . TYR A 1 226 ? -10.299 4.268 10.539 1.00 97.44 226 TYR A CA 1
ATOM 1794 C C . TYR A 1 226 ? -10.186 2.754 10.682 1.00 97.44 226 TYR A C 1
ATOM 1796 O O . TYR A 1 226 ? -10.872 2.133 11.499 1.00 97.44 226 TYR A O 1
ATOM 1804 N N . GLU A 1 227 ? -9.278 2.184 9.896 1.00 98.12 227 GLU A N 1
ATOM 1805 C CA . GLU A 1 227 ? -8.811 0.807 10.008 1.00 98.12 227 GLU A CA 1
ATOM 1806 C C . GLU A 1 227 ? -7.300 0.813 10.260 1.00 98.12 227 GLU A C 1
ATOM 1808 O O . GLU A 1 227 ? -6.533 1.422 9.513 1.00 98.12 227 GLU A O 1
ATOM 1813 N N . LEU A 1 228 ? -6.889 0.134 11.327 1.00 97.75 228 LEU A N 1
ATOM 1814 C CA . LEU A 1 228 ? -5.494 -0.072 11.701 1.00 97.75 228 LEU A CA 1
ATOM 1815 C C . LEU A 1 228 ? -5.091 -1.473 11.251 1.00 97.75 228 LEU A C 1
ATOM 1817 O O . LEU A 1 228 ? -5.703 -2.435 11.709 1.00 97.75 228 LEU A O 1
ATOM 1821 N N . TRP A 1 229 ? -4.101 -1.591 10.374 1.00 97.31 229 TRP A N 1
ATOM 1822 C CA . TRP A 1 229 ? -3.678 -2.838 9.727 1.00 97.31 229 TRP A CA 1
ATOM 1823 C C . TRP A 1 229 ? -2.359 -3.379 10.276 1.00 97.31 229 TRP A C 1
ATOM 1825 O O . TRP A 1 229 ? -1.434 -2.567 10.484 1.00 97.31 229 TRP A O 1
#

Nearest PDB structures (foldseek):
  6i5z-assembly1_D  TM=6.734E-01  e=6.304E-01  Papaver somniferum
  6i6m-assembly1_A  TM=6.914E-01  e=1.418E+00  Papaver somniferum
  6i6n-assembly1_A  TM=6.944E-01  e=1.510E+00  Papaver somniferum
  6i6k-assembly1_A  TM=6.947E-01  e=1.710E+00  Papaver somniferum
  6p4o-assembly2_D  TM=5.373E-01  e=4.912E-01  Sulfurisphaera tokodaii str. 7